Protein AF-A0A0G2HWP7-F1 (afdb_monomer_lite)

pLDDT: mean 79.45, std 16.69, range [36.66, 95.75]

Structure (mmCIF, N/CA/C/O backbone):
data_AF-A0A0G2HWP7-F1
#
_entry.id   AF-A0A0G2HWP7-F1
#
loop_
_atom_site.group_PDB
_atom_site.id
_atom_site.type_symbol
_atom_site.label_atom_id
_atom_site.label_alt_id
_atom_site.label_comp_id
_atom_site.label_asym_id
_atom_site.label_entity_id
_atom_site.label_seq_id
_atom_site.pdbx_PDB_ins_code
_atom_site.Cartn_x
_atom_site.Cartn_y
_atom_site.Cartn_z
_atom_site.occupancy
_atom_site.B_iso_or_equiv
_atom_site.auth_seq_id
_atom_site.auth_comp_id
_atom_site.auth_asym_id
_atom_site.auth_atom_id
_atom_site.pdbx_PDB_model_num
ATOM 1 N N . MET A 1 1 ? -4.605 65.021 -32.370 1.00 42.50 1 MET A N 1
ATOM 2 C CA . MET A 1 1 ? -5.782 64.265 -31.891 1.00 42.50 1 MET A CA 1
ATOM 3 C C . MET A 1 1 ? -5.553 62.806 -32.234 1.00 42.50 1 MET A C 1
ATOM 5 O O . MET A 1 1 ? -5.170 62.521 -33.359 1.00 42.50 1 MET A O 1
ATOM 9 N N . ALA A 1 2 ? -5.639 61.945 -31.223 1.00 38.38 2 ALA A N 1
ATOM 10 C CA . ALA A 1 2 ? -5.238 60.544 -31.257 1.00 38.38 2 ALA A CA 1
ATOM 11 C C . ALA A 1 2 ? -6.292 59.653 -31.933 1.00 38.38 2 ALA A C 1
ATOM 13 O O . ALA A 1 2 ? -7.486 59.867 -31.746 1.00 38.38 2 ALA A O 1
ATOM 14 N N . ILE A 1 3 ? -5.832 58.638 -32.665 1.00 43.47 3 ILE A N 1
ATOM 15 C CA . ILE A 1 3 ? -6.629 57.485 -33.096 1.00 43.47 3 ILE A CA 1
ATOM 16 C C . ILE A 1 3 ? -6.173 56.319 -32.208 1.00 43.47 3 ILE A C 1
ATOM 18 O O . ILE A 1 3 ? -4.979 56.010 -32.232 1.00 43.47 3 ILE A O 1
ATOM 22 N N . PRO A 1 4 ? -7.038 55.700 -31.386 1.00 46.94 4 PRO A N 1
ATOM 23 C CA . PRO A 1 4 ? -6.642 54.527 -30.625 1.00 46.94 4 PRO A CA 1
ATOM 24 C C . PRO A 1 4 ? -6.603 53.300 -31.539 1.00 46.94 4 PRO A C 1
ATOM 26 O O . PRO A 1 4 ? -7.478 53.096 -32.382 1.00 46.94 4 PRO A O 1
ATOM 29 N N . ALA A 1 5 ? -5.555 52.501 -31.354 1.00 42.50 5 ALA A N 1
ATOM 30 C CA . ALA A 1 5 ? -5.381 51.199 -31.969 1.00 42.50 5 ALA A CA 1
ATOM 31 C C . ALA A 1 5 ? -6.535 50.274 -31.559 1.00 42.50 5 ALA A C 1
ATOM 33 O O . ALA A 1 5 ? -6.864 50.164 -30.376 1.00 42.50 5 ALA A O 1
ATOM 34 N N . ALA A 1 6 ? -7.139 49.613 -32.544 1.00 43.56 6 ALA A N 1
ATOM 35 C CA . ALA A 1 6 ? -8.067 48.524 -32.306 1.00 43.56 6 ALA A CA 1
ATOM 36 C C . ALA A 1 6 ? -7.292 47.380 -31.640 1.00 43.56 6 ALA A C 1
ATOM 38 O O . ALA A 1 6 ? -6.378 46.807 -32.227 1.00 43.56 6 ALA A O 1
ATOM 39 N N . SER A 1 7 ? -7.635 47.101 -30.388 1.00 41.97 7 SER A N 1
ATOM 40 C CA . SER A 1 7 ? -7.179 45.942 -29.634 1.00 41.97 7 SER A CA 1
ATOM 41 C C . SER A 1 7 ? -7.681 44.666 -30.307 1.00 41.97 7 SER A C 1
ATOM 43 O O . SER A 1 7 ? -8.892 44.475 -30.441 1.00 41.97 7 SER A O 1
ATOM 45 N N . GLU A 1 8 ? -6.754 43.804 -30.719 1.00 41.91 8 GLU A N 1
ATOM 46 C CA . GLU A 1 8 ? -7.036 42.416 -31.083 1.00 41.91 8 GLU A CA 1
ATOM 47 C C . GLU A 1 8 ? -7.764 41.724 -29.918 1.00 41.91 8 GLU A C 1
ATOM 49 O O . GLU A 1 8 ? -7.379 41.916 -28.758 1.00 41.91 8 GLU A O 1
ATOM 54 N N . PRO A 1 9 ? -8.814 40.922 -30.165 1.00 44.00 9 PRO A N 1
ATOM 55 C CA . PRO A 1 9 ? -9.348 40.078 -29.117 1.00 44.00 9 PRO A CA 1
ATOM 56 C C . PRO A 1 9 ? -8.295 39.018 -28.804 1.00 44.00 9 PRO A C 1
ATOM 58 O O . PRO A 1 9 ? -7.894 38.247 -29.677 1.00 44.00 9 PRO A O 1
ATOM 61 N N . ALA A 1 10 ? -7.847 39.011 -27.549 1.00 39.22 10 ALA A N 1
ATOM 62 C CA . ALA A 1 10 ? -7.023 37.962 -26.980 1.00 39.22 10 ALA A CA 1
ATOM 63 C C . ALA A 1 10 ? -7.640 36.608 -27.344 1.00 39.22 10 ALA A C 1
ATOM 65 O O . ALA A 1 10 ? -8.707 36.242 -26.845 1.00 39.22 10 ALA A O 1
ATOM 66 N N . ALA A 1 11 ? -6.974 35.887 -28.244 1.00 37.59 11 ALA A N 1
ATOM 67 C CA . ALA A 1 11 ? -7.223 34.480 -28.454 1.00 37.59 11 ALA A CA 1
ATOM 68 C C . ALA A 1 11 ? -6.931 33.795 -27.118 1.00 37.59 11 ALA A C 1
ATOM 70 O O . ALA A 1 11 ? -5.778 33.556 -26.760 1.00 37.59 11 ALA A O 1
ATOM 71 N N . ALA A 1 12 ? -7.986 33.553 -26.342 1.00 40.75 12 ALA A N 1
ATOM 72 C CA . ALA A 1 12 ? -7.941 32.633 -25.231 1.00 40.75 12 ALA A CA 1
ATOM 73 C C . ALA A 1 12 ? -7.517 31.287 -25.821 1.00 40.75 12 ALA A C 1
ATOM 75 O O . ALA A 1 12 ? -8.302 30.603 -26.476 1.00 40.75 12 ALA A O 1
ATOM 76 N N . MET A 1 13 ? -6.238 30.958 -25.646 1.00 36.66 13 MET A N 1
ATOM 77 C CA . MET A 1 13 ? -5.725 29.613 -25.824 1.00 36.66 13 MET A CA 1
ATOM 78 C C . MET A 1 13 ? -6.465 28.739 -24.816 1.00 36.66 13 MET A C 1
ATOM 80 O O . MET A 1 13 ? -6.053 28.604 -23.666 1.00 36.66 13 MET A O 1
ATOM 84 N N . VAL A 1 14 ? -7.589 28.170 -25.241 1.00 42.56 14 VAL A N 1
ATOM 85 C CA . VAL A 1 14 ? -8.116 26.954 -24.639 1.00 42.56 14 VAL A CA 1
ATOM 86 C C . VAL A 1 14 ? -7.083 25.891 -24.989 1.00 42.56 14 VAL A C 1
ATOM 88 O O . VAL A 1 14 ? -7.125 25.288 -26.057 1.00 42.56 14 VAL A O 1
ATOM 91 N N . GLN A 1 15 ? -6.069 25.750 -24.135 1.00 39.91 15 GLN A N 1
ATOM 92 C CA . GLN A 1 15 ? -5.311 24.513 -24.077 1.00 39.91 15 GLN A CA 1
ATOM 93 C C . GLN A 1 15 ? -6.344 23.438 -23.756 1.00 39.91 15 GLN A C 1
ATOM 95 O O . GLN A 1 15 ? -6.865 23.393 -22.643 1.00 39.91 15 GLN A O 1
ATOM 100 N N . GLU A 1 16 ? -6.689 22.625 -24.752 1.00 39.19 16 GLU A N 1
ATOM 101 C CA . GLU A 1 16 ? -7.294 21.322 -24.521 1.00 39.19 16 GLU A CA 1
ATOM 102 C C . GLU A 1 16 ? -6.386 20.610 -23.518 1.00 39.19 16 GL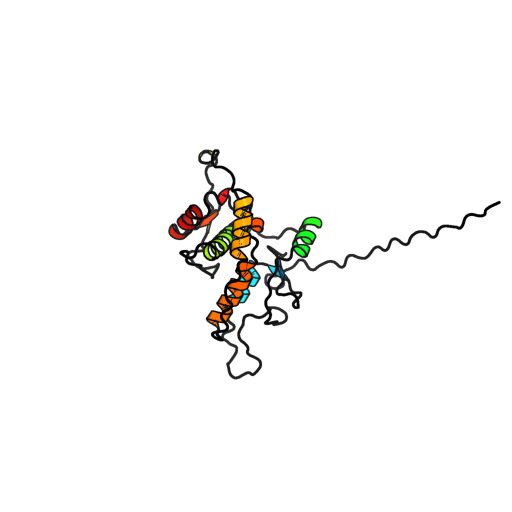U A C 1
ATOM 104 O O . GLU A 1 16 ? -5.265 20.206 -23.834 1.00 39.19 16 GLU A O 1
ATOM 109 N N . ALA A 1 17 ? -6.821 20.559 -22.260 1.00 48.66 17 ALA A N 1
ATOM 110 C CA . ALA A 1 17 ? -6.174 19.741 -21.261 1.00 48.66 17 ALA A CA 1
ATOM 111 C C . ALA A 1 17 ? -6.306 18.304 -21.765 1.00 48.66 17 ALA A C 1
ATOM 113 O O . ALA A 1 17 ? -7.396 17.742 -21.719 1.00 48.66 17 ALA A O 1
ATOM 114 N N . SER A 1 18 ? -5.222 17.747 -22.313 1.00 57.84 18 SER A N 1
ATOM 115 C CA . SER A 1 18 ? -5.159 16.335 -22.684 1.00 57.84 18 SER A CA 1
ATOM 116 C C . SER A 1 18 ? -5.670 15.528 -21.496 1.00 57.84 18 SER A C 1
ATOM 118 O O . SER A 1 18 ? -5.063 15.573 -20.423 1.00 57.84 18 SER A O 1
ATOM 120 N N . GLU A 1 19 ? -6.797 14.838 -21.672 1.00 75.12 19 GLU A N 1
ATOM 121 C CA . GLU A 1 19 ? -7.378 13.995 -20.632 1.00 75.12 19 GLU A CA 1
ATOM 122 C C . GLU A 1 19 ? -6.306 13.007 -20.170 1.00 75.12 19 GLU A C 1
ATOM 124 O O . GLU A 1 19 ? -5.715 12.273 -20.969 1.00 75.12 19 GLU A O 1
ATOM 129 N N . LYS A 1 20 ? -5.975 13.048 -18.877 1.00 85.81 20 LYS A N 1
ATOM 130 C CA . LYS A 1 20 ? -4.995 12.122 -18.316 1.00 85.81 20 LYS A CA 1
ATOM 131 C C . LYS A 1 20 ? -5.673 10.774 -18.129 1.00 85.81 20 LYS A C 1
ATOM 133 O O . LYS A 1 20 ? -6.786 10.707 -17.619 1.00 85.81 20 LYS A O 1
ATOM 138 N N . ASN A 1 21 ? -4.981 9.694 -18.483 1.00 90.81 21 ASN A N 1
ATOM 139 C CA . ASN A 1 21 ? -5.461 8.356 -18.167 1.00 90.81 21 ASN A CA 1
ATOM 140 C C . ASN A 1 21 ? -5.434 8.148 -16.643 1.00 90.81 21 ASN A C 1
ATOM 142 O O . ASN A 1 21 ? -4.364 8.166 -16.039 1.00 90.81 21 ASN A O 1
ATOM 146 N N . THR A 1 22 ? -6.602 7.934 -16.040 1.00 94.12 22 THR A N 1
ATOM 147 C CA . THR A 1 22 ? -6.785 7.711 -14.597 1.00 94.12 22 THR A CA 1
ATOM 148 C C . THR A 1 22 ? -6.969 6.238 -14.233 1.00 94.12 22 THR A C 1
ATOM 150 O O . THR A 1 22 ? -7.310 5.922 -13.092 1.00 94.12 22 THR A O 1
ATOM 153 N N . THR A 1 23 ? -6.739 5.325 -15.181 1.00 94.88 23 THR A N 1
ATOM 154 C CA . THR A 1 23 ? -6.916 3.881 -14.993 1.00 94.88 23 THR A CA 1
ATOM 155 C C . THR A 1 23 ? -5.585 3.152 -14.842 1.00 94.88 23 THR A C 1
ATOM 157 O O . THR A 1 23 ? -4.623 3.378 -15.579 1.00 94.88 23 THR A O 1
ATOM 160 N N . CYS A 1 24 ? -5.536 2.223 -13.891 1.00 94.62 24 CYS A N 1
ATOM 161 C CA . CYS A 1 24 ? -4.408 1.329 -13.709 1.00 94.62 24 CYS A CA 1
ATOM 162 C C . CYS A 1 24 ? -4.449 0.201 -14.736 1.00 94.62 24 CYS A C 1
ATOM 164 O O . CYS A 1 24 ? -5.397 -0.577 -14.771 1.00 94.62 24 CYS A O 1
ATOM 166 N N . ALA A 1 25 ? -3.375 0.042 -15.508 1.00 90.94 25 ALA A N 1
ATOM 167 C CA . ALA A 1 25 ? -3.286 -0.986 -16.544 1.00 90.94 25 ALA A CA 1
ATOM 168 C C . ALA A 1 25 ? -3.238 -2.436 -16.015 1.00 90.94 25 ALA A C 1
ATOM 170 O O . ALA A 1 25 ? -3.388 -3.367 -16.796 1.00 90.94 25 ALA A O 1
ATOM 171 N N . VAL A 1 26 ? -3.019 -2.640 -14.708 1.00 91.12 26 VAL A N 1
ATOM 172 C CA . VAL A 1 26 ? -2.972 -3.980 -14.095 1.00 91.12 26 VAL A CA 1
ATOM 173 C C . VAL A 1 26 ? -4.367 -4.444 -13.680 1.00 91.12 26 VAL A C 1
ATOM 175 O O . VAL A 1 26 ? -4.778 -5.543 -14.030 1.00 91.12 26 VAL A O 1
ATOM 178 N N . CYS A 1 27 ? -5.114 -3.616 -12.943 1.00 92.94 27 CYS A N 1
ATOM 179 C CA . CYS A 1 27 ? -6.458 -3.980 -12.483 1.00 92.94 27 CYS A CA 1
ATOM 180 C C . CYS A 1 27 ? -7.593 -3.440 -13.360 1.00 92.94 27 CYS A C 1
ATOM 182 O O . CYS A 1 27 ? -8.743 -3.803 -13.125 1.00 92.94 27 CYS A O 1
ATOM 184 N N . ILE A 1 28 ? -7.286 -2.586 -14.345 1.00 93.00 28 ILE A N 1
ATOM 185 C CA . ILE A 1 28 ? -8.242 -1.937 -15.261 1.00 93.00 28 ILE A CA 1
ATOM 186 C C . ILE A 1 28 ? -9.305 -1.115 -14.503 1.00 93.00 28 ILE A C 1
ATOM 188 O O . ILE A 1 28 ? -10.428 -0.932 -14.957 1.00 93.00 28 ILE A O 1
ATOM 192 N N . ARG A 1 29 ? -8.950 -0.605 -13.317 1.00 93.62 29 ARG A N 1
ATOM 193 C CA . ARG A 1 29 ? -9.794 0.271 -12.487 1.00 93.62 29 ARG A CA 1
ATOM 194 C C . ARG A 1 29 ? -9.146 1.634 -12.319 1.00 93.62 29 ARG A C 1
ATOM 196 O O . ARG A 1 29 ? -7.942 1.779 -12.536 1.00 93.62 29 ARG A O 1
ATOM 203 N N . LEU A 1 30 ? -9.936 2.613 -11.888 1.00 95.31 30 LEU A N 1
ATOM 204 C CA . LEU A 1 30 ? -9.430 3.919 -11.470 1.00 95.31 30 LEU A CA 1
ATOM 205 C C . LEU A 1 30 ? -8.343 3.768 -10.399 1.00 95.31 30 LEU A C 1
ATOM 207 O O . LEU A 1 30 ? -8.411 2.865 -9.556 1.00 95.31 30 LEU A O 1
ATOM 211 N N . PHE A 1 31 ? -7.319 4.622 -10.458 1.00 95.69 31 PHE A N 1
ATOM 212 C CA . PHE A 1 31 ? -6.185 4.511 -9.549 1.00 95.69 31 PHE A CA 1
ATOM 213 C C . PHE A 1 31 ? -6.606 4.594 -8.080 1.00 95.69 31 PHE A C 1
ATOM 215 O O . PHE A 1 31 ? -7.448 5.395 -7.685 1.00 95.69 31 PHE A O 1
ATOM 222 N N . TYR A 1 32 ? -5.937 3.795 -7.255 1.00 93.56 32 TYR A N 1
ATOM 223 C CA . TYR A 1 32 ? -5.994 3.912 -5.810 1.00 93.56 32 TYR A CA 1
ATOM 224 C C . TYR A 1 32 ? -4.587 3.918 -5.236 1.00 93.56 32 TYR A C 1
ATOM 226 O O . TYR A 1 32 ? -3.832 2.974 -5.483 1.00 93.56 32 TYR A O 1
ATOM 234 N N . LEU A 1 33 ? -4.255 4.975 -4.486 1.00 93.69 33 LEU A N 1
ATOM 235 C CA . LEU A 1 33 ? -2.894 5.281 -4.037 1.00 93.69 33 LEU A CA 1
ATOM 236 C C . LEU A 1 33 ? -1.901 5.154 -5.209 1.00 93.69 33 LEU A C 1
ATOM 238 O O . LEU A 1 33 ? -1.191 4.152 -5.299 1.00 93.69 33 LEU A O 1
ATOM 242 N N . PRO A 1 34 ? -1.909 6.101 -6.165 1.00 95.38 34 PRO A N 1
ATOM 243 C CA . PRO A 1 34 ? -1.132 5.970 -7.390 1.00 95.38 34 PRO A CA 1
ATOM 244 C C . PRO A 1 34 ? 0.376 6.096 -7.126 1.00 95.38 34 PRO A C 1
ATOM 246 O O . PRO A 1 34 ? 0.827 7.030 -6.467 1.00 95.38 34 PRO A O 1
ATOM 249 N N . PHE A 1 35 ? 1.163 5.178 -7.686 1.00 95.69 35 PHE A N 1
ATOM 250 C CA . PHE A 1 35 ? 2.627 5.186 -7.653 1.00 95.69 35 PHE A CA 1
ATOM 251 C C . PHE A 1 35 ? 3.201 5.118 -9.063 1.00 95.69 35 PHE A C 1
ATOM 253 O O . PHE A 1 35 ? 2.840 4.231 -9.840 1.00 95.69 35 PHE A O 1
ATOM 260 N N . ARG A 1 36 ? 4.133 6.022 -9.370 1.00 93.88 36 ARG A N 1
ATOM 261 C CA . ARG A 1 36 ? 4.974 5.940 -10.570 1.00 93.88 36 ARG A CA 1
ATOM 262 C C . ARG A 1 36 ? 6.089 4.929 -10.343 1.00 93.88 36 ARG A C 1
ATOM 264 O O . ARG A 1 36 ? 6.658 4.875 -9.253 1.00 93.88 36 ARG A O 1
ATOM 271 N N . TRP A 1 37 ? 6.411 4.159 -11.381 1.00 89.75 37 TRP A N 1
ATOM 272 C CA . TRP A 1 37 ? 7.483 3.159 -11.343 1.00 89.75 37 TRP A CA 1
ATOM 273 C C . TRP A 1 37 ? 8.872 3.774 -11.117 1.00 89.75 37 TRP A C 1
ATOM 275 O O . TRP A 1 37 ? 9.662 3.268 -10.323 1.00 89.75 37 TRP A O 1
ATOM 285 N N . GLY A 1 38 ? 9.184 4.856 -11.829 1.00 82.62 38 GLY A N 1
ATOM 286 C CA . GLY A 1 38 ? 10.493 5.496 -11.758 1.00 82.62 38 GLY A CA 1
ATOM 287 C C . GLY A 1 38 ? 10.545 6.777 -12.573 1.00 82.62 38 GLY A C 1
ATOM 288 O O . GLY A 1 38 ? 9.630 7.072 -13.339 1.00 82.62 38 GLY A O 1
ATOM 289 N N . LYS A 1 39 ? 11.630 7.538 -12.437 1.00 77.38 39 LYS A N 1
ATOM 290 C CA . LYS A 1 39 ? 11.803 8.808 -13.153 1.00 77.38 39 LYS A CA 1
ATOM 291 C C . LYS A 1 39 ? 11.754 8.651 -14.677 1.00 77.38 39 LYS A C 1
ATOM 293 O O . LYS A 1 39 ? 11.087 9.431 -15.349 1.00 77.38 39 LYS A O 1
ATOM 298 N N . GLU A 1 40 ? 12.413 7.618 -15.194 1.00 81.62 40 GLU A N 1
ATOM 299 C CA . GLU A 1 40 ? 12.485 7.317 -16.631 1.00 81.62 40 GLU A CA 1
ATOM 300 C C . GLU A 1 40 ? 11.310 6.441 -17.115 1.00 81.62 40 GLU A C 1
ATOM 302 O O . GLU A 1 40 ? 11.128 6.222 -18.312 1.00 81.62 40 GLU A O 1
ATOM 307 N N . CYS A 1 41 ? 10.481 5.935 -16.192 1.00 87.00 41 CYS A N 1
ATOM 308 C CA . CYS A 1 41 ? 9.334 5.085 -16.492 1.00 87.00 41 CYS A CA 1
ATOM 309 C C . CYS A 1 41 ? 8.024 5.811 -16.132 1.00 87.00 41 CYS A C 1
ATOM 311 O O . CYS A 1 41 ? 7.643 5.837 -14.960 1.00 87.00 41 CYS A O 1
ATOM 313 N N . PRO A 1 42 ? 7.278 6.346 -17.118 1.00 88.00 42 PRO A N 1
ATOM 314 C CA . PRO A 1 42 ? 6.113 7.196 -16.861 1.00 88.00 42 PRO A CA 1
ATOM 315 C C . PRO A 1 42 ? 4.869 6.424 -16.391 1.00 88.00 42 PRO A C 1
ATOM 317 O O . PRO A 1 42 ? 3.796 7.007 -16.269 1.00 88.00 42 PRO A O 1
ATOM 320 N N . HIS A 1 43 ? 4.971 5.111 -16.173 1.00 92.62 43 HIS A N 1
ATOM 321 C CA . HIS A 1 43 ? 3.828 4.274 -15.837 1.00 92.62 43 HIS A CA 1
ATOM 322 C C . HIS A 1 43 ? 3.437 4.416 -14.365 1.00 92.62 43 HIS A C 1
ATOM 324 O O . HIS A 1 43 ? 4.262 4.217 -13.468 1.00 92.62 43 HIS A O 1
ATOM 330 N N . THR A 1 44 ? 2.153 4.690 -14.144 1.00 95.31 44 THR A N 1
ATOM 331 C CA . THR A 1 44 ? 1.521 4.768 -12.825 1.00 95.31 44 THR A CA 1
ATOM 332 C C . THR A 1 44 ? 0.688 3.514 -12.567 1.00 95.31 44 THR A C 1
ATOM 334 O O . THR A 1 44 ? 0.026 2.991 -13.466 1.00 95.31 44 THR A O 1
ATOM 337 N N . PHE A 1 45 ? 0.707 3.026 -11.328 1.00 95.50 45 PHE A N 1
ATOM 338 C CA . PHE A 1 45 ? -0.030 1.848 -10.873 1.00 95.50 45 PHE A CA 1
ATOM 339 C C . PHE A 1 45 ? -0.692 2.114 -9.519 1.00 95.50 45 PHE A C 1
ATOM 341 O O . PHE A 1 45 ? -0.236 2.964 -8.759 1.00 95.50 45 PHE A O 1
ATOM 348 N N . CYS A 1 46 ? -1.746 1.366 -9.184 1.00 95.75 46 CYS A N 1
ATOM 349 C CA . CYS A 1 46 ? -2.236 1.323 -7.804 1.00 95.75 46 CYS A CA 1
ATOM 350 C C . CYS A 1 46 ? -1.176 0.686 -6.897 1.00 95.75 46 CYS A C 1
ATOM 352 O O . CYS A 1 46 ? -0.555 -0.300 -7.305 1.00 95.75 46 CYS A O 1
ATOM 354 N N . LEU A 1 47 ? -1.038 1.169 -5.658 1.00 95.25 47 LEU A N 1
ATOM 355 C CA . LEU A 1 47 ? -0.081 0.624 -4.686 1.00 95.25 47 LEU A CA 1
ATOM 356 C C . LEU A 1 47 ? -0.202 -0.902 -4.527 1.00 95.25 47 LEU A C 1
ATOM 358 O O . LEU A 1 47 ? 0.796 -1.612 -4.593 1.00 95.25 47 LEU A O 1
ATOM 362 N N . GLU A 1 48 ? -1.426 -1.421 -4.384 1.00 95.19 48 GLU A N 1
ATOM 363 C CA . GLU A 1 48 ? -1.671 -2.866 -4.268 1.00 95.19 48 GLU A CA 1
ATOM 364 C C . GLU A 1 48 ? -1.211 -3.642 -5.507 1.00 95.19 48 GLU A C 1
ATOM 366 O O . GLU A 1 48 ? -0.545 -4.667 -5.385 1.00 95.19 48 GLU A O 1
ATOM 371 N N . CYS A 1 49 ? -1.551 -3.148 -6.701 1.00 93.69 49 CYS A N 1
ATOM 372 C CA . CYS A 1 49 ? -1.203 -3.803 -7.958 1.00 93.69 49 CYS A CA 1
ATOM 373 C C . CYS A 1 49 ? 0.309 -3.838 -8.162 1.00 93.69 49 CYS A C 1
ATOM 375 O O . CYS A 1 49 ? 0.850 -4.850 -8.604 1.00 93.69 49 CYS A O 1
ATOM 377 N N . LEU A 1 50 ? 0.986 -2.741 -7.825 1.00 92.88 50 LEU A N 1
ATOM 378 C CA . LEU A 1 50 ? 2.434 -2.653 -7.903 1.00 92.88 50 LEU A CA 1
ATOM 379 C C . LEU A 1 50 ? 3.095 -3.606 -6.903 1.00 92.88 50 LEU A C 1
ATOM 381 O O . LEU A 1 50 ? 3.956 -4.388 -7.290 1.00 92.88 50 LEU A O 1
ATOM 385 N N . TRP A 1 51 ? 2.633 -3.609 -5.650 1.00 93.25 51 TRP A N 1
ATOM 386 C CA . TRP A 1 51 ? 3.120 -4.515 -4.610 1.00 93.25 51 TRP A CA 1
ATOM 387 C C . TRP A 1 51 ? 2.973 -5.988 -5.013 1.00 93.25 51 TRP A C 1
ATOM 389 O O . TRP A 1 51 ? 3.932 -6.747 -4.927 1.00 93.25 51 TRP A O 1
ATOM 399 N N . GLN A 1 52 ? 1.802 -6.388 -5.519 1.00 90.69 52 GLN A N 1
ATOM 400 C CA . GLN A 1 52 ? 1.562 -7.749 -6.015 1.00 90.69 52 GLN A CA 1
ATOM 401 C C . GLN A 1 52 ? 2.434 -8.084 -7.231 1.00 90.69 52 GLN A C 1
ATOM 403 O O . GLN A 1 52 ? 2.995 -9.174 -7.285 1.00 90.69 52 GLN A O 1
ATOM 408 N N . SER A 1 53 ? 2.606 -7.142 -8.164 1.00 88.25 53 SER A N 1
ATOM 409 C CA . SER A 1 53 ? 3.456 -7.347 -9.347 1.00 88.25 53 SER A CA 1
ATOM 410 C C . SER A 1 53 ? 4.911 -7.619 -8.962 1.00 88.25 53 SER A C 1
ATOM 412 O O . SER A 1 53 ? 5.549 -8.483 -9.552 1.00 88.25 53 SER A O 1
ATOM 414 N N . LEU A 1 54 ? 5.419 -6.932 -7.933 1.00 87.81 54 LEU A N 1
ATOM 415 C CA . LEU A 1 54 ? 6.765 -7.158 -7.395 1.00 87.81 54 LEU A CA 1
ATOM 416 C C . LEU A 1 54 ? 6.899 -8.493 -6.643 1.00 87.81 54 LEU A C 1
ATOM 418 O O . LEU A 1 54 ? 8.013 -8.961 -6.426 1.00 87.81 54 LEU A O 1
ATOM 422 N N . GLN A 1 55 ? 5.790 -9.117 -6.233 1.00 84.00 55 GLN A N 1
ATOM 423 C CA . GLN A 1 55 ? 5.806 -10.431 -5.581 1.00 84.00 55 GLN A CA 1
ATOM 424 C C . GLN A 1 55 ? 5.834 -11.594 -6.556 1.00 84.00 55 GLN A C 1
ATOM 426 O O . GLN A 1 55 ? 6.387 -12.647 -6.216 1.00 84.00 55 GLN A O 1
ATOM 431 N N . THR A 1 56 ? 5.193 -11.423 -7.709 1.00 73.38 56 THR A N 1
ATOM 432 C CA . THR A 1 56 ? 5.105 -12.436 -8.753 1.00 73.38 56 THR A CA 1
ATOM 433 C C . THR A 1 56 ? 6.451 -12.614 -9.429 1.00 73.38 56 THR A C 1
ATOM 435 O O . THR A 1 56 ? 6.898 -11.749 -10.174 1.00 73.38 56 THR A O 1
ATOM 438 N N . TYR A 1 57 ? 7.073 -13.763 -9.168 1.00 61.59 57 TYR A N 1
ATOM 439 C CA . TYR A 1 57 ? 8.235 -14.230 -9.903 1.00 61.59 57 TYR A CA 1
ATOM 440 C C . TYR A 1 57 ? 7.792 -14.956 -11.169 1.00 61.59 57 TYR A C 1
ATOM 442 O O . TYR A 1 57 ? 7.032 -15.918 -11.091 1.00 61.59 57 TYR A O 1
ATOM 450 N N . ASP A 1 58 ? 8.252 -14.491 -12.328 1.00 57.62 58 ASP A N 1
ATOM 451 C CA . ASP A 1 58 ? 8.097 -15.190 -13.605 1.00 57.62 58 ASP A CA 1
ATOM 452 C C . ASP A 1 58 ? 9.076 -16.374 -13.660 1.00 57.62 58 ASP A C 1
ATOM 454 O O . ASP A 1 58 ? 10.159 -16.310 -14.241 1.00 57.62 58 ASP A O 1
ATOM 458 N N . LEU A 1 59 ? 8.709 -17.458 -12.971 1.00 49.34 59 LEU A N 1
ATOM 459 C CA . LEU A 1 59 ? 9.492 -18.696 -12.885 1.00 49.34 59 LEU A CA 1
ATOM 460 C C . LEU A 1 59 ? 9.789 -19.320 -14.262 1.00 49.34 59 LEU A C 1
ATOM 462 O O . LEU A 1 59 ? 10.712 -20.127 -14.365 1.00 49.34 59 LEU A O 1
ATOM 466 N N . ASP A 1 60 ? 9.046 -18.944 -15.307 1.00 49.09 60 ASP A N 1
ATOM 467 C CA . ASP A 1 60 ? 9.154 -19.521 -16.649 1.00 49.09 60 ASP A CA 1
ATOM 468 C C . ASP A 1 60 ? 10.237 -18.855 -17.520 1.00 49.09 60 ASP A C 1
ATOM 470 O O . ASP A 1 60 ? 10.510 -19.316 -18.635 1.00 49.09 60 ASP A O 1
ATOM 474 N N . CYS A 1 61 ? 10.923 -17.816 -17.023 1.00 49.75 61 CYS A N 1
ATOM 475 C CA . CYS A 1 61 ? 12.087 -17.256 -17.709 1.00 49.75 61 CYS A CA 1
ATOM 476 C C . CYS A 1 61 ? 13.291 -18.206 -17.577 1.00 49.75 61 CYS A C 1
ATOM 478 O O . CYS A 1 61 ? 14.051 -18.183 -16.608 1.00 49.75 61 CYS A O 1
ATOM 480 N N . LEU A 1 62 ? 13.443 -19.095 -18.562 1.00 46.88 62 LEU A N 1
ATOM 481 C CA . LEU A 1 62 ? 14.521 -20.079 -18.614 1.00 46.88 62 LEU A CA 1
ATOM 482 C C . LEU A 1 62 ? 15.905 -19.391 -18.608 1.00 46.88 62 LEU A C 1
ATOM 484 O O . LEU A 1 62 ? 16.142 -18.500 -19.428 1.00 46.88 62 LEU A O 1
ATOM 488 N N . PRO A 1 63 ? 16.874 -19.873 -17.805 1.00 47.50 63 PRO A N 1
ATOM 489 C CA . PRO A 1 63 ? 18.195 -19.250 -17.629 1.00 47.50 63 PRO A CA 1
ATOM 490 C C . PRO A 1 63 ? 19.074 -19.209 -18.896 1.00 47.50 63 PRO A C 1
ATOM 492 O O . PRO A 1 63 ? 20.152 -18.625 -18.883 1.00 47.50 63 PRO A O 1
ATOM 495 N N . ASN A 1 64 ? 18.630 -19.816 -20.000 1.00 48.47 64 ASN A N 1
ATOM 496 C CA . ASN A 1 64 ? 19.373 -19.895 -21.260 1.00 48.47 64 ASN A CA 1
ATOM 497 C C . ASN A 1 64 ? 18.916 -18.875 -22.320 1.00 48.47 64 ASN A C 1
ATOM 499 O O . ASN A 1 64 ? 19.384 -18.943 -23.458 1.00 48.47 64 ASN A O 1
ATOM 503 N N . GLN A 1 65 ? 18.013 -17.945 -21.989 1.00 47.28 65 GLN A N 1
ATOM 504 C CA . GLN A 1 65 ? 17.704 -16.812 -22.862 1.00 47.28 65 GLN A CA 1
ATOM 505 C C . GLN A 1 65 ? 18.469 -15.558 -22.406 1.00 47.28 65 GLN A C 1
ATOM 507 O O . GLN A 1 65 ? 18.283 -15.116 -21.276 1.00 47.28 65 GLN A O 1
ATOM 512 N N . PRO A 1 66 ? 19.279 -14.928 -23.279 1.00 44.28 66 PRO A N 1
ATOM 513 C CA . PRO A 1 66 ? 20.093 -13.752 -22.944 1.00 44.28 66 PRO A CA 1
ATOM 514 C C . PRO A 1 66 ? 19.282 -12.464 -22.680 1.00 44.28 66 PRO A C 1
ATOM 516 O O . PRO A 1 66 ? 19.861 -11.390 -22.571 1.00 44.28 66 PRO A O 1
ATOM 519 N N . SER A 1 67 ? 17.952 -12.559 -22.589 1.00 47.06 67 SER A N 1
ATOM 520 C CA . SER A 1 67 ? 17.023 -11.474 -22.245 1.00 47.06 67 SER A CA 1
ATOM 521 C C . SER A 1 67 ? 16.138 -11.792 -21.029 1.00 47.06 67 SER A C 1
ATOM 523 O O . SER A 1 67 ? 15.187 -11.058 -20.767 1.00 47.06 67 SER A O 1
ATOM 525 N N . CYS A 1 68 ? 16.402 -12.895 -20.320 1.00 45.53 68 CYS A N 1
ATOM 526 C CA . CYS A 1 68 ? 15.663 -13.310 -19.126 1.00 45.53 68 CYS A CA 1
ATOM 527 C C . CYS A 1 68 ? 16.352 -12.807 -17.851 1.00 45.53 68 CYS A C 1
ATOM 529 O O . CYS A 1 68 ? 16.838 -13.598 -17.046 1.00 45.53 68 CYS A O 1
ATOM 531 N N . ASP A 1 69 ? 16.397 -11.487 -17.667 1.00 47.09 69 ASP A N 1
ATOM 532 C CA . ASP A 1 69 ? 16.693 -10.927 -16.347 1.00 47.09 69 ASP A CA 1
ATOM 533 C C . ASP A 1 69 ? 15.457 -11.075 -15.442 1.00 47.09 69 ASP A C 1
ATOM 535 O O . ASP A 1 69 ? 14.326 -10.795 -15.874 1.00 47.09 69 ASP A O 1
ATOM 539 N N . PRO A 1 70 ? 15.629 -11.519 -14.187 1.00 51.38 70 PRO A N 1
ATOM 540 C CA . PRO A 1 70 ? 14.511 -11.837 -13.327 1.00 51.38 70 PRO A CA 1
ATOM 541 C C . PRO A 1 70 ? 13.837 -10.559 -12.783 1.00 51.38 70 PRO A C 1
ATOM 543 O O . PRO A 1 70 ? 14.252 -9.940 -11.815 1.00 51.38 70 PRO A O 1
ATOM 546 N N . ILE A 1 71 ? 12.676 -10.243 -13.357 1.00 58.97 71 ILE A N 1
ATOM 547 C CA . ILE A 1 71 ? 11.403 -10.176 -12.607 1.00 58.97 71 ILE A CA 1
ATOM 548 C C . ILE A 1 71 ? 11.035 -8.917 -11.810 1.00 58.97 71 ILE A C 1
ATOM 550 O O . ILE A 1 71 ? 9.840 -8.637 -11.712 1.00 58.97 71 ILE A O 1
ATOM 554 N N . THR A 1 72 ? 11.948 -8.073 -11.339 1.00 70.00 72 THR A N 1
ATOM 555 C CA . THR A 1 72 ? 11.542 -6.786 -10.723 1.00 70.00 72 THR A CA 1
ATOM 556 C C . THR A 1 72 ? 11.530 -5.657 -11.752 1.00 70.00 72 THR A C 1
ATOM 558 O O . THR A 1 72 ? 12.269 -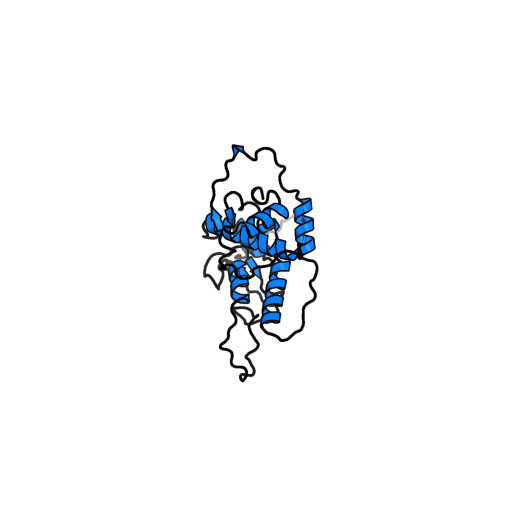4.681 -11.637 1.00 70.00 72 THR A O 1
ATOM 561 N N . ALA A 1 73 ? 10.717 -5.812 -12.797 1.00 79.94 73 ALA A N 1
ATOM 562 C CA . ALA A 1 73 ? 10.636 -4.872 -13.911 1.00 79.94 73 ALA A CA 1
ATOM 563 C C . ALA A 1 73 ? 9.223 -4.309 -14.087 1.00 79.94 73 ALA A C 1
ATOM 565 O O . ALA A 1 73 ? 8.235 -4.927 -13.688 1.00 79.94 73 ALA A O 1
ATOM 566 N N . CYS A 1 74 ? 9.122 -3.136 -14.715 1.00 86.62 74 CYS A N 1
ATOM 567 C CA . CYS A 1 74 ? 7.841 -2.483 -14.942 1.00 86.62 74 CYS A CA 1
ATOM 568 C C . CYS A 1 74 ? 6.883 -3.422 -15.698 1.00 86.62 74 CYS A C 1
ATOM 570 O O . CYS A 1 74 ? 7.256 -3.896 -16.777 1.00 86.62 74 CYS A O 1
ATOM 572 N N . PRO A 1 75 ? 5.639 -3.633 -15.221 1.00 85.56 75 PRO A N 1
ATOM 573 C CA . PRO A 1 75 ? 4.675 -4.512 -15.886 1.00 85.56 75 PRO A CA 1
ATOM 574 C C . PRO A 1 75 ? 4.354 -4.131 -17.338 1.00 85.56 75 PRO A C 1
ATOM 576 O O . PRO A 1 75 ? 3.885 -4.972 -18.095 1.00 85.56 75 PRO A O 1
ATOM 579 N N . LEU A 1 76 ? 4.593 -2.872 -17.729 1.00 87.12 76 LEU A N 1
ATOM 580 C CA . LEU A 1 76 ? 4.260 -2.358 -19.060 1.00 87.12 76 LEU A CA 1
ATOM 581 C C . LEU A 1 76 ? 5.470 -2.250 -19.989 1.00 87.12 76 LEU A C 1
ATOM 583 O O . LEU A 1 76 ? 5.434 -2.777 -21.096 1.00 87.12 76 LEU A O 1
ATOM 587 N N . CYS A 1 77 ? 6.547 -1.582 -19.563 1.00 86.56 77 CYS A N 1
ATOM 588 C CA . CYS A 1 77 ? 7.723 -1.360 -20.418 1.00 86.56 77 CYS A CA 1
ATOM 589 C C . CYS A 1 77 ? 8.955 -2.174 -20.037 1.00 86.56 77 CYS A C 1
ATOM 591 O O . CYS A 1 77 ? 9.996 -2.004 -20.666 1.00 86.56 77 CYS A O 1
ATOM 593 N N . ARG A 1 78 ? 8.865 -3.021 -19.004 1.00 84.12 78 ARG A N 1
ATOM 594 C CA . ARG A 1 78 ? 9.969 -3.867 -18.532 1.00 84.12 78 ARG A CA 1
ATOM 595 C C . ARG A 1 78 ? 11.219 -3.095 -18.080 1.00 84.12 78 ARG A C 1
ATOM 597 O O . ARG A 1 78 ? 12.293 -3.678 -18.011 1.00 84.12 78 ARG A O 1
ATOM 604 N N . SER A 1 79 ? 11.091 -1.814 -17.713 1.00 83.62 79 SER A N 1
ATOM 605 C CA . SER A 1 79 ? 12.181 -1.078 -17.054 1.00 83.62 79 SER A CA 1
ATOM 606 C C . SER A 1 79 ? 12.556 -1.748 -15.729 1.00 83.62 79 SER A C 1
ATOM 608 O O . SER A 1 79 ? 11.686 -1.931 -14.878 1.00 83.62 79 SER A O 1
ATOM 610 N N . ALA A 1 80 ? 13.833 -2.090 -15.556 1.00 77.94 80 ALA A N 1
ATOM 611 C CA . ALA A 1 80 ? 14.381 -2.673 -14.327 1.00 77.94 80 ALA A CA 1
ATOM 612 C C . ALA A 1 80 ? 14.836 -1.610 -13.307 1.00 77.94 80 ALA A C 1
ATOM 614 O O . ALA A 1 80 ? 15.125 -1.928 -12.155 1.00 77.94 80 ALA A O 1
ATOM 615 N N . GLU A 1 81 ? 14.885 -0.338 -13.710 1.00 78.75 81 GLU A N 1
ATOM 616 C CA . GLU A 1 81 ? 15.173 0.772 -12.807 1.00 78.75 81 GLU A CA 1
ATOM 617 C C . GLU A 1 81 ? 13.887 1.174 -12.088 1.00 78.75 81 GLU A C 1
ATOM 619 O O . GLU A 1 81 ? 12.989 1.784 -12.675 1.00 78.75 81 GLU A O 1
ATOM 624 N N . TYR A 1 82 ? 13.778 0.785 -10.819 1.00 76.44 82 TYR A N 1
ATOM 625 C CA . TYR A 1 82 ? 12.673 1.171 -9.953 1.00 76.44 82 TYR A CA 1
ATOM 626 C C . TYR A 1 82 ? 13.110 2.269 -8.971 1.00 76.44 82 TYR A C 1
ATOM 628 O O . TYR A 1 82 ? 14.020 2.091 -8.162 1.00 76.44 82 TYR A O 1
ATOM 636 N N . GLU A 1 83 ? 12.441 3.418 -9.064 1.00 85.31 83 GLU A N 1
ATOM 637 C CA . GLU A 1 83 ? 12.583 4.582 -8.180 1.00 85.31 83 GLU A CA 1
ATOM 638 C C . GLU A 1 83 ? 11.167 5.064 -7.852 1.00 85.31 83 GLU A C 1
ATOM 640 O O . GLU A 1 83 ? 10.673 6.067 -8.375 1.00 85.31 83 GLU A O 1
ATOM 645 N N . PHE A 1 84 ? 10.460 4.248 -7.072 1.00 90.88 84 PHE A N 1
ATOM 646 C CA . PHE A 1 84 ? 9.036 4.434 -6.849 1.00 90.88 84 PHE A CA 1
ATOM 647 C C . PHE A 1 84 ? 8.738 5.785 -6.215 1.00 90.88 84 PHE A C 1
ATOM 649 O O . PHE A 1 84 ? 9.395 6.207 -5.268 1.00 90.88 84 PHE A O 1
ATOM 656 N N . LYS A 1 85 ? 7.693 6.452 -6.700 1.00 91.50 85 LYS A N 1
ATOM 657 C CA . LYS A 1 85 ? 7.236 7.711 -6.117 1.00 91.50 85 LYS A CA 1
ATOM 658 C C . LYS A 1 85 ? 5.723 7.770 -6.111 1.00 91.50 85 LYS A C 1
ATOM 660 O O . LYS A 1 85 ? 5.086 7.441 -7.111 1.00 91.50 85 LYS A O 1
ATOM 665 N N . PHE A 1 86 ? 5.157 8.233 -5.003 1.00 93.06 86 PHE A N 1
ATOM 666 C CA . PHE A 1 86 ? 3.738 8.546 -4.946 1.00 93.06 86 PHE A CA 1
ATOM 667 C C . PHE A 1 86 ? 3.394 9.633 -5.978 1.00 93.06 86 PHE A C 1
ATOM 669 O O . PHE A 1 86 ? 4.038 10.685 -6.038 1.00 93.06 86 PHE A O 1
ATOM 676 N N . ASP A 1 87 ? 2.395 9.368 -6.813 1.00 94.31 87 ASP A N 1
ATOM 677 C CA . ASP A 1 87 ? 1.989 10.247 -7.904 1.00 94.31 87 ASP A CA 1
ATOM 678 C C . ASP A 1 87 ? 1.014 11.320 -7.403 1.00 94.31 87 ASP A C 1
ATOM 680 O O . ASP A 1 87 ? -0.191 11.269 -7.658 1.00 94.31 87 ASP A O 1
ATOM 684 N N . GLU A 1 88 ? 1.545 12.302 -6.667 1.00 93.00 88 GLU A N 1
ATOM 685 C CA . GLU A 1 88 ? 0.749 13.418 -6.133 1.00 93.00 88 GLU A CA 1
ATOM 686 C C . GLU A 1 88 ? -0.004 14.161 -7.242 1.00 93.00 88 GLU A C 1
ATOM 688 O O . GLU A 1 88 ? -1.137 14.583 -7.050 1.00 93.00 88 GLU A O 1
ATOM 693 N N . GLU A 1 89 ? 0.592 14.292 -8.426 1.00 93.50 89 GLU A N 1
ATOM 694 C CA . GLU A 1 89 ? -0.027 14.986 -9.553 1.00 93.50 89 GLU A CA 1
ATOM 695 C C . GLU A 1 89 ? -1.259 14.239 -10.084 1.00 93.50 89 GLU A C 1
ATOM 697 O O . GLU A 1 89 ? -2.279 14.868 -10.371 1.00 93.50 89 GLU A O 1
ATOM 702 N N . MET A 1 90 ? -1.180 12.909 -10.211 1.00 94.50 90 MET A N 1
ATOM 703 C CA . MET A 1 90 ? -2.320 12.084 -10.618 1.00 94.50 90 MET A CA 1
ATOM 704 C C . MET A 1 90 ? -3.407 12.072 -9.544 1.00 94.50 90 MET A C 1
ATOM 706 O O . MET A 1 90 ? -4.580 12.242 -9.865 1.00 94.50 90 MET A O 1
ATOM 710 N N . GLU A 1 91 ? -3.029 11.926 -8.272 1.00 93.81 91 GLU A N 1
ATOM 711 C CA . GLU A 1 91 ? -3.985 11.969 -7.163 1.00 93.81 91 GLU A CA 1
ATOM 712 C C . GLU A 1 91 ? -4.727 13.317 -7.120 1.00 93.81 91 GLU A C 1
ATOM 714 O O . GLU A 1 91 ? -5.955 13.343 -7.059 1.00 93.81 91 GLU A O 1
ATOM 719 N N . GLN A 1 92 ? -4.008 14.441 -7.222 1.00 94.44 92 GLN A N 1
ATOM 720 C CA . GLN A 1 92 ? -4.625 15.770 -7.260 1.00 94.44 92 GLN A CA 1
ATOM 721 C C . GLN A 1 92 ? -5.507 15.961 -8.494 1.00 94.44 92 GLN A C 1
ATOM 723 O O . GLN A 1 92 ? -6.594 16.524 -8.384 1.00 94.44 92 GLN A O 1
ATOM 728 N N . TYR A 1 93 ? -5.084 15.465 -9.659 1.00 95.25 93 TYR A N 1
ATOM 729 C CA . TYR A 1 93 ? -5.912 15.501 -10.862 1.00 95.25 93 TYR A CA 1
ATOM 730 C C . TYR A 1 93 ? -7.232 14.746 -10.660 1.00 95.25 93 TYR A C 1
ATOM 732 O O . TYR A 1 93 ? -8.293 15.286 -10.971 1.00 95.25 93 TYR A O 1
ATOM 740 N N . MET A 1 94 ? -7.185 13.534 -10.104 1.00 94.44 94 MET A N 1
ATOM 741 C CA . MET A 1 94 ? -8.385 12.745 -9.821 1.00 94.44 94 MET A CA 1
ATOM 742 C C . MET A 1 94 ? -9.309 13.453 -8.824 1.00 94.44 94 MET A C 1
ATOM 744 O O . MET A 1 94 ? -10.502 13.579 -9.091 1.00 94.44 94 MET A O 1
ATOM 748 N N . LEU A 1 95 ? -8.754 14.004 -7.738 1.00 92.44 95 LEU A N 1
ATOM 749 C CA . LEU A 1 95 ? -9.511 14.762 -6.735 1.00 92.44 95 LEU A CA 1
ATOM 750 C C . LEU A 1 95 ? -10.214 15.990 -7.332 1.00 92.44 95 LEU A C 1
ATOM 752 O O . LEU A 1 95 ? -11.408 16.181 -7.109 1.00 92.44 95 LEU A O 1
ATOM 756 N N . ILE A 1 96 ? -9.498 16.807 -8.111 1.00 95.06 96 ILE A N 1
ATOM 757 C CA . ILE A 1 96 ? -10.039 18.034 -8.724 1.00 95.06 96 ILE A CA 1
ATOM 758 C C . ILE A 1 96 ? -11.175 17.717 -9.704 1.00 95.06 96 ILE A C 1
ATOM 760 O O . ILE A 1 96 ? -12.132 18.482 -9.804 1.00 95.06 96 ILE A O 1
ATOM 764 N N . ASN A 1 97 ? -11.086 16.585 -10.406 1.00 94.69 97 ASN A N 1
ATOM 765 C CA . ASN A 1 97 ? -12.084 16.163 -11.389 1.00 94.69 97 ASN A CA 1
ATOM 766 C C . ASN A 1 97 ? -13.175 15.249 -10.800 1.00 94.69 97 ASN A C 1
ATOM 768 O O . ASN A 1 97 ? -14.002 14.737 -11.550 1.00 94.69 97 ASN A O 1
ATOM 772 N N . GLY A 1 98 ? -13.197 15.036 -9.477 1.00 92.44 98 GLY A N 1
ATOM 773 C CA . GLY A 1 98 ? -14.204 14.196 -8.817 1.00 92.44 98 GLY A CA 1
ATOM 774 C C . GLY A 1 98 ? -14.140 12.716 -9.214 1.00 92.44 98 GLY A C 1
ATOM 775 O O . GLY A 1 98 ? -15.158 12.028 -9.189 1.00 92.44 98 GLY A O 1
ATOM 776 N N . ILE A 1 99 ? -12.960 12.236 -9.608 1.00 92.38 99 ILE A N 1
ATOM 777 C CA . ILE A 1 99 ? -12.712 10.850 -10.004 1.00 92.38 99 ILE A CA 1
ATOM 778 C C . ILE A 1 99 ? -12.331 10.069 -8.744 1.00 92.38 99 ILE A C 1
ATOM 780 O O . ILE A 1 99 ? -11.185 10.118 -8.298 1.00 92.38 99 ILE A O 1
ATOM 784 N N . ASP A 1 100 ? -13.296 9.364 -8.161 1.00 87.44 100 ASP A N 1
ATOM 785 C CA . ASP A 1 100 ? -13.073 8.482 -7.011 1.00 87.44 100 ASP A CA 1
ATOM 786 C C . ASP A 1 100 ? -12.802 7.047 -7.478 1.00 87.44 100 ASP A C 1
ATOM 788 O O . ASP A 1 100 ? -13.304 6.610 -8.515 1.00 87.44 100 ASP A O 1
ATOM 792 N N . SER A 1 101 ? -12.007 6.297 -6.721 1.00 82.75 101 SER A N 1
ATOM 793 C CA . SER A 1 10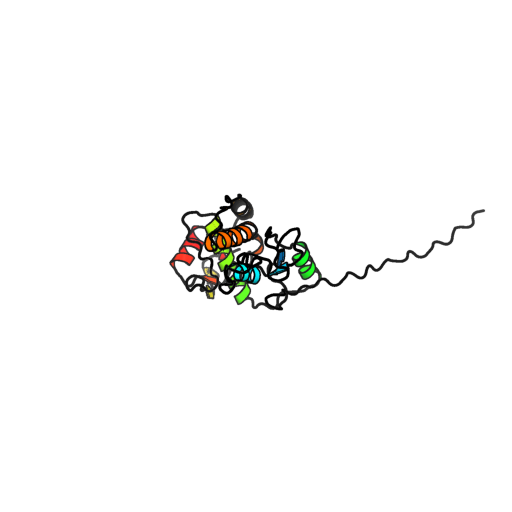1 ? -11.787 4.889 -7.029 1.00 82.75 101 SER A CA 1
ATOM 794 C C . SER A 1 101 ? -13.069 4.089 -6.754 1.00 82.75 101 SER A C 1
ATOM 796 O O . SER A 1 101 ? -13.780 4.319 -5.780 1.00 82.75 101 SER A O 1
ATOM 798 N N . GLU A 1 102 ? -13.364 3.098 -7.594 1.00 85.62 102 GLU A N 1
ATOM 799 C CA . GLU A 1 102 ? -14.590 2.283 -7.501 1.00 85.62 102 GLU A CA 1
ATOM 800 C C . GLU A 1 102 ? -14.584 1.275 -6.331 1.00 85.62 102 GLU A C 1
ATOM 802 O O . GLU A 1 102 ? -15.437 0.387 -6.254 1.00 85.62 102 GLU A O 1
ATOM 807 N N . ARG A 1 103 ? -13.584 1.328 -5.444 1.00 84.44 103 ARG A N 1
ATOM 808 C CA . ARG A 1 103 ? -13.428 0.358 -4.353 1.00 84.44 103 ARG A CA 1
ATOM 809 C C . ARG A 1 103 ? -14.489 0.560 -3.279 1.00 84.44 103 ARG A C 1
ATOM 811 O O . ARG A 1 103 ? -14.896 1.677 -2.961 1.00 84.44 103 ARG A O 1
ATOM 818 N N . SER A 1 104 ? -14.901 -0.550 -2.671 1.00 89.19 104 SER A N 1
ATOM 819 C CA . SER A 1 104 ? -15.773 -0.480 -1.507 1.00 89.19 104 SER A CA 1
ATOM 820 C C . SER A 1 104 ? -15.025 0.133 -0.323 1.00 89.19 104 SER A C 1
ATOM 822 O O . SER A 1 104 ? -13.799 0.049 -0.217 1.00 89.19 104 SER A O 1
ATOM 824 N N . ARG A 1 105 ? -15.779 0.704 0.620 1.00 88.12 105 ARG A N 1
ATOM 825 C CA . ARG A 1 105 ? -15.205 1.191 1.876 1.00 88.12 105 ARG A CA 1
ATOM 826 C C . ARG A 1 105 ? -14.402 0.100 2.583 1.00 88.12 105 ARG A C 1
ATOM 828 O O . ARG A 1 105 ? -13.299 0.366 3.032 1.00 88.12 105 ARG A O 1
ATOM 835 N N . GLU A 1 106 ? -14.936 -1.114 2.656 1.00 90.56 106 GLU A N 1
ATOM 836 C CA . GLU A 1 106 ? -14.273 -2.246 3.306 1.00 90.56 106 GLU A CA 1
ATOM 837 C C . GLU A 1 106 ? -12.924 -2.572 2.653 1.00 90.56 106 GLU A C 1
ATOM 839 O O . GLU A 1 106 ? -11.938 -2.770 3.362 1.00 90.56 106 GLU A O 1
ATOM 844 N N . ASP A 1 107 ? -12.843 -2.531 1.321 1.00 90.12 107 ASP A N 1
ATOM 845 C CA . ASP A 1 107 ? -11.583 -2.745 0.600 1.00 90.12 107 ASP A CA 1
ATOM 846 C C . ASP A 1 107 ? -10.545 -1.661 0.920 1.00 90.12 107 ASP A C 1
ATOM 848 O O . ASP A 1 107 ? -9.359 -1.972 1.059 1.00 90.12 107 ASP A O 1
ATOM 852 N N . TYR A 1 108 ? -10.975 -0.402 1.070 1.00 89.44 108 TYR A N 1
ATOM 853 C CA . TYR A 1 108 ? -10.096 0.693 1.489 1.00 89.44 108 TYR A CA 1
ATOM 854 C C . TYR A 1 108 ? -9.537 0.465 2.890 1.00 89.44 108 TYR A C 1
ATOM 856 O O . TYR A 1 108 ? -8.319 0.479 3.078 1.00 89.44 108 TYR A O 1
ATOM 864 N N . GLU A 1 109 ? -10.416 0.212 3.864 1.00 91.38 109 GLU A N 1
ATOM 865 C CA . GLU A 1 109 ? -10.011 0.024 5.260 1.00 91.38 109 GLU A CA 1
ATOM 866 C C . GLU A 1 109 ? -9.086 -1.206 5.401 1.00 91.38 109 GLU A C 1
ATOM 868 O O . GLU A 1 109 ? -8.054 -1.150 6.077 1.00 91.38 109 GLU A O 1
ATOM 873 N N . ALA A 1 110 ? -9.398 -2.299 4.691 1.00 93.06 110 ALA A N 1
ATOM 874 C CA . ALA A 1 110 ? -8.585 -3.514 4.646 1.00 93.06 110 ALA A CA 1
ATOM 875 C C . ALA A 1 110 ? -7.189 -3.282 4.059 1.00 93.06 110 ALA A C 1
ATOM 877 O O . ALA A 1 110 ? -6.196 -3.790 4.584 1.00 93.06 110 ALA A O 1
ATOM 878 N N . LEU A 1 111 ? -7.099 -2.542 2.953 1.00 93.50 111 LEU A N 1
ATOM 879 C CA . LEU A 1 111 ? -5.819 -2.275 2.310 1.00 93.50 111 LEU A CA 1
ATOM 880 C C . LEU A 1 111 ? -4.958 -1.336 3.161 1.00 93.50 111 LEU A C 1
ATOM 882 O O . LEU A 1 111 ? -3.754 -1.552 3.297 1.00 93.50 111 LEU A O 1
ATOM 886 N N . HIS A 1 112 ? -5.585 -0.338 3.784 1.00 94.06 112 HIS A N 1
ATOM 887 C CA . HIS A 1 112 ? -4.899 0.639 4.623 1.00 94.06 112 HIS A CA 1
ATOM 888 C C . HIS A 1 112 ? -4.294 0.005 5.867 1.00 94.06 112 HIS A C 1
ATOM 890 O O . HIS A 1 112 ? -3.129 0.267 6.153 1.00 94.06 112 HIS A O 1
ATOM 896 N N . ILE A 1 113 ? -5.026 -0.863 6.580 1.00 93.69 113 ILE A N 1
ATOM 897 C CA . ILE A 1 113 ? -4.471 -1.498 7.785 1.00 93.69 113 ILE A CA 1
ATOM 898 C C . ILE A 1 113 ? -3.299 -2.429 7.440 1.00 93.69 113 ILE A C 1
ATOM 900 O O . ILE A 1 113 ? -2.318 -2.480 8.179 1.00 93.69 113 ILE A O 1
ATOM 904 N N . ARG A 1 114 ? -3.359 -3.119 6.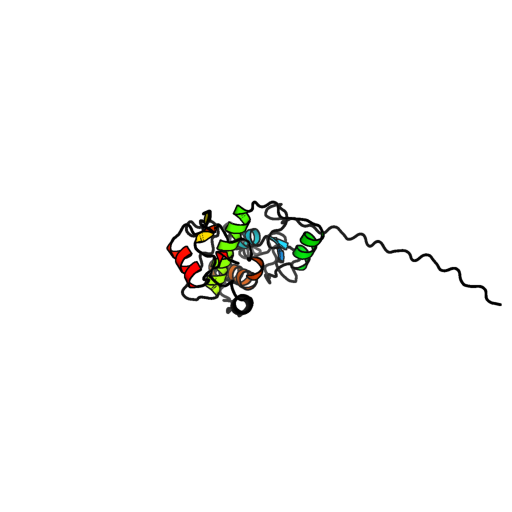290 1.00 94.75 114 ARG A N 1
ATOM 905 C CA . ARG A 1 114 ? -2.271 -3.986 5.810 1.00 94.75 114 ARG A CA 1
ATOM 906 C C . ARG A 1 114 ? -1.014 -3.185 5.498 1.00 94.75 114 ARG A C 1
ATOM 908 O O . ARG A 1 114 ? 0.056 -3.536 5.985 1.00 94.75 114 ARG A O 1
ATOM 915 N N . PHE A 1 115 ? -1.138 -2.104 4.727 1.00 94.38 115 PHE A N 1
ATOM 916 C CA . PHE A 1 115 ? 0.018 -1.267 4.407 1.00 94.38 115 PHE A CA 1
ATOM 917 C C . PHE A 1 115 ? 0.539 -0.494 5.610 1.00 94.38 115 PHE A C 1
ATOM 919 O O . PHE A 1 115 ? 1.747 -0.340 5.734 1.00 94.38 115 PHE A O 1
ATOM 926 N N . LEU A 1 116 ? -0.333 -0.090 6.533 1.00 92.31 116 LEU A N 1
ATOM 927 C CA . LEU A 1 116 ? 0.104 0.484 7.797 1.00 92.31 116 LEU A CA 1
ATOM 928 C C . LEU A 1 116 ? 0.988 -0.499 8.568 1.00 92.31 116 LEU A C 1
ATOM 930 O O . LEU A 1 116 ? 2.078 -0.137 8.996 1.00 92.31 116 LEU A O 1
ATOM 934 N N . TYR A 1 117 ? 0.546 -1.748 8.709 1.00 92.44 117 TYR A N 1
ATOM 935 C CA . TYR A 1 117 ? 1.341 -2.768 9.385 1.00 92.44 117 TYR A CA 1
ATOM 936 C C . TYR A 1 117 ? 2.678 -3.017 8.680 1.00 92.44 117 TYR A C 1
ATOM 938 O O . TYR A 1 117 ? 3.716 -3.079 9.327 1.00 92.44 117 TYR A O 1
ATOM 946 N N . ILE A 1 118 ? 2.671 -3.094 7.348 1.00 92.62 118 ILE A N 1
ATOM 947 C CA . ILE A 1 118 ? 3.892 -3.223 6.544 1.00 92.62 118 ILE A CA 1
ATOM 948 C C . ILE A 1 118 ? 4.859 -2.061 6.825 1.00 92.62 118 ILE A C 1
ATOM 950 O O . ILE A 1 118 ? 6.023 -2.307 7.125 1.00 92.62 118 ILE A O 1
ATOM 954 N N . CYS A 1 119 ? 4.369 -0.819 6.809 1.00 91.12 119 CYS A N 1
ATOM 955 C CA . CYS A 1 119 ? 5.157 0.368 7.141 1.00 91.12 119 CYS A CA 1
ATOM 956 C C . CYS A 1 119 ? 5.681 0.342 8.588 1.00 91.12 119 CYS A C 1
ATOM 958 O O . CYS A 1 119 ? 6.822 0.712 8.852 1.00 91.12 119 CYS A O 1
ATOM 960 N N . MET A 1 120 ? 4.873 -0.130 9.537 1.00 90.38 120 MET A N 1
ATOM 961 C CA . MET A 1 120 ? 5.285 -0.319 10.929 1.00 90.38 120 MET A CA 1
ATOM 962 C C . MET A 1 120 ? 6.473 -1.276 11.033 1.00 90.38 120 MET A C 1
ATOM 964 O O . MET A 1 120 ? 7.453 -0.944 11.694 1.00 90.38 120 MET A O 1
ATOM 968 N N . CYS A 1 121 ? 6.450 -2.414 10.338 1.00 88.56 121 CYS A N 1
ATOM 969 C CA . CYS A 1 121 ? 7.559 -3.368 10.398 1.00 88.56 121 CYS A CA 1
ATOM 970 C C . CYS A 1 121 ? 8.890 -2.803 9.878 1.00 88.56 121 CYS A C 1
ATOM 972 O O . CYS A 1 121 ? 9.948 -3.274 10.279 1.00 88.56 121 CYS A O 1
ATOM 974 N N . GLY A 1 122 ? 8.860 -1.798 9.000 1.00 81.00 122 GLY A N 1
ATOM 975 C CA . GLY A 1 122 ? 10.072 -1.108 8.557 1.00 81.00 122 GLY A CA 1
ATOM 976 C C . GLY A 1 122 ? 10.670 -0.149 9.588 1.00 81.00 122 GLY A C 1
ATOM 977 O O . GLY A 1 122 ? 11.846 0.196 9.489 1.00 81.00 122 GLY A O 1
ATOM 978 N N . VAL A 1 123 ? 9.870 0.272 10.569 1.00 84.50 123 VAL A N 1
ATOM 979 C CA . VAL A 1 123 ? 10.266 1.185 11.649 1.00 84.50 123 VAL A CA 1
ATOM 980 C C . VAL A 1 123 ? 10.679 0.416 12.907 1.00 84.50 123 VAL A C 1
ATOM 982 O O . VAL A 1 123 ? 11.667 0.764 13.554 1.00 84.50 123 VAL A O 1
ATOM 985 N N . PHE A 1 124 ? 9.947 -0.644 13.248 1.00 83.62 124 PHE A N 1
ATOM 986 C CA . PHE A 1 124 ? 10.170 -1.436 14.455 1.00 83.62 124 PHE A CA 1
ATOM 987 C C . PHE A 1 124 ? 10.859 -2.758 14.091 1.00 83.62 124 PHE A C 1
ATOM 989 O O . PHE A 1 124 ? 10.239 -3.675 13.566 1.00 83.62 124 PHE A O 1
ATOM 996 N N . SER A 1 125 ? 12.163 -2.859 14.368 1.00 73.31 125 SER A N 1
ATOM 997 C CA . SER A 1 125 ? 13.029 -3.960 13.904 1.00 73.31 125 SER A CA 1
ATOM 998 C C . SER A 1 125 ? 12.679 -5.349 14.445 1.00 73.31 125 SER A C 1
ATOM 1000 O O . SER A 1 125 ? 13.099 -6.346 13.863 1.00 73.31 125 SER A O 1
ATOM 1002 N N . ASP A 1 126 ? 11.945 -5.419 15.555 1.00 79.56 126 ASP A N 1
ATOM 1003 C CA . ASP A 1 126 ? 11.529 -6.684 16.172 1.00 79.56 126 ASP A CA 1
ATOM 1004 C C . ASP A 1 126 ? 10.261 -7.262 15.517 1.00 79.56 126 ASP A C 1
ATOM 1006 O O . ASP A 1 126 ? 9.864 -8.394 15.805 1.00 79.56 126 ASP A O 1
ATOM 1010 N N . SER A 1 127 ? 9.638 -6.499 14.614 1.00 82.31 127 SER A N 1
ATOM 1011 C CA . SER A 1 127 ? 8.426 -6.883 13.906 1.00 82.31 127 SER A CA 1
ATOM 1012 C C . SER A 1 127 ? 8.706 -7.785 12.711 1.00 82.31 127 SER A C 1
ATOM 1014 O O . SER A 1 127 ? 9.606 -7.549 11.904 1.00 82.31 127 SER A O 1
ATOM 1016 N N . ILE A 1 128 ? 7.857 -8.796 12.524 1.00 82.19 128 ILE A N 1
ATOM 1017 C CA . ILE A 1 128 ? 7.933 -9.680 11.358 1.00 82.19 128 ILE A CA 1
ATOM 1018 C C . ILE A 1 128 ? 7.081 -9.101 10.224 1.00 82.19 128 ILE A C 1
ATOM 1020 O O . ILE A 1 128 ? 5.849 -9.107 10.285 1.00 82.19 128 ILE A O 1
ATOM 1024 N N . MET A 1 129 ? 7.739 -8.655 9.150 1.00 85.38 129 MET A N 1
ATOM 1025 C CA . MET A 1 129 ? 7.057 -8.183 7.945 1.00 85.38 129 MET A CA 1
ATOM 1026 C C . MET A 1 129 ? 6.547 -9.357 7.100 1.00 85.38 129 MET A C 1
ATOM 1028 O O . MET A 1 129 ? 7.322 -10.108 6.508 1.00 85.38 129 MET A O 1
ATOM 1032 N N . ILE A 1 130 ? 5.224 -9.476 6.979 1.00 87.31 130 ILE A N 1
ATOM 1033 C CA . ILE A 1 130 ? 4.577 -10.436 6.078 1.00 87.31 130 ILE A CA 1
ATOM 1034 C C . ILE A 1 130 ? 4.271 -9.733 4.759 1.00 87.31 130 ILE A C 1
ATOM 1036 O O . ILE A 1 130 ? 3.286 -9.002 4.651 1.00 87.31 130 ILE A O 1
ATOM 1040 N N . ILE A 1 131 ? 5.110 -9.974 3.751 1.00 85.19 131 ILE A N 1
ATOM 1041 C CA . ILE A 1 131 ? 5.011 -9.276 2.465 1.00 85.19 131 ILE A CA 1
ATOM 1042 C C . ILE A 1 131 ? 3.719 -9.622 1.710 1.00 85.19 131 ILE A C 1
ATOM 1044 O O . ILE A 1 131 ? 3.095 -8.744 1.123 1.00 85.19 131 ILE A O 1
ATOM 1048 N N . GLU A 1 132 ? 3.266 -10.874 1.731 1.00 89.69 132 GLU A N 1
ATOM 1049 C CA . GLU A 1 132 ? 2.096 -11.339 0.974 1.00 89.69 132 GLU A CA 1
ATOM 1050 C C . GLU A 1 132 ? 0.779 -10.768 1.523 1.00 89.69 132 GLU A C 1
ATOM 1052 O O . GLU A 1 132 ? 0.306 -11.169 2.586 1.00 89.69 132 GLU A O 1
ATOM 1057 N N . LEU A 1 133 ? 0.120 -9.878 0.772 1.00 90.25 133 LEU A N 1
ATOM 1058 C CA . LEU A 1 133 ? -1.137 -9.247 1.209 1.00 90.25 133 LEU A CA 1
ATOM 1059 C C . LEU A 1 133 ? -2.288 -10.252 1.392 1.00 90.25 133 LEU A C 1
ATOM 1061 O O . LEU A 1 133 ? -3.202 -10.013 2.181 1.00 90.25 133 LEU A O 1
ATOM 1065 N N . SER A 1 134 ? -2.238 -11.377 0.676 1.00 89.00 134 SER A N 1
ATOM 1066 C CA . SER A 1 134 ? -3.199 -12.482 0.755 1.00 89.00 134 SER A CA 1
ATOM 1067 C C . SER A 1 134 ? -2.890 -13.486 1.871 1.00 89.00 134 SER A C 1
ATOM 1069 O O . SER A 1 134 ? -3.682 -14.406 2.094 1.00 89.00 134 SER A O 1
ATOM 1071 N N . HIS A 1 135 ? -1.769 -13.330 2.584 1.00 92.31 135 HIS A N 1
ATOM 1072 C CA . HIS A 1 135 ? -1.368 -14.257 3.636 1.00 92.31 135 HIS A CA 1
ATOM 1073 C C . HIS A 1 135 ? -2.433 -14.350 4.735 1.00 92.31 135 HIS A C 1
ATOM 1075 O O . HIS A 1 135 ? -3.051 -13.355 5.115 1.00 92.31 135 HIS A O 1
ATOM 1081 N N . ARG A 1 136 ? -2.607 -15.540 5.324 1.00 91.56 136 ARG A N 1
ATOM 1082 C CA . ARG A 1 136 ? -3.645 -15.796 6.345 1.00 91.56 136 ARG A CA 1
ATOM 1083 C C . ARG A 1 136 ? -3.591 -14.840 7.542 1.00 91.56 136 ARG A C 1
ATOM 1085 O O . ARG A 1 136 ? -4.626 -14.538 8.125 1.00 91.56 136 ARG A O 1
ATOM 1092 N N . PHE A 1 137 ? -2.391 -14.388 7.907 1.00 91.44 137 PHE A N 1
ATOM 1093 C CA . PHE A 1 137 ? -2.181 -13.454 9.013 1.00 91.44 137 PHE A CA 1
ATOM 1094 C C . PHE A 1 137 ? -2.607 -12.020 8.639 1.00 91.44 137 PHE A C 1
ATOM 1096 O O . PHE A 1 137 ? -3.193 -11.330 9.464 1.00 91.44 137 PHE A O 1
ATOM 1103 N N . ASN A 1 138 ? -2.494 -11.637 7.360 1.00 91.81 138 ASN A N 1
ATOM 1104 C CA . ASN A 1 138 ? -2.998 -10.371 6.807 1.00 91.81 138 ASN A CA 1
ATOM 1105 C C . ASN A 1 138 ? -4.530 -10.350 6.604 1.00 91.81 138 ASN A C 1
ATOM 1107 O O . ASN A 1 138 ? -5.090 -9.420 6.002 1.00 91.81 138 ASN A O 1
ATOM 1111 N N . ARG A 1 139 ? -5.247 -11.371 7.093 1.00 94.38 139 ARG A N 1
ATOM 1112 C CA . ARG A 1 139 ? -6.709 -11.390 7.092 1.00 94.38 139 ARG A CA 1
ATOM 1113 C C . ARG A 1 139 ? -7.232 -10.320 8.045 1.00 94.38 139 ARG A C 1
ATOM 1115 O O . ARG A 1 139 ? -6.867 -10.287 9.216 1.00 94.38 139 ARG A O 1
ATOM 1122 N N . VAL A 1 140 ? -8.153 -9.507 7.547 1.00 93.81 140 VAL A N 1
ATOM 1123 C CA . VAL A 1 140 ? -8.833 -8.471 8.324 1.00 93.81 140 VAL A CA 1
ATOM 1124 C C . VAL A 1 140 ? -10.260 -8.895 8.644 1.00 93.81 140 VAL A C 1
ATOM 1126 O O . VAL A 1 140 ? -10.867 -9.688 7.918 1.00 93.81 140 VAL A O 1
ATOM 1129 N N . VAL A 1 141 ? -10.791 -8.375 9.742 1.00 94.06 141 VAL A N 1
ATOM 1130 C CA . VAL A 1 141 ? -12.203 -8.487 10.104 1.00 94.06 141 VAL A CA 1
ATOM 1131 C C . VAL A 1 141 ? -12.753 -7.104 10.413 1.00 94.06 141 VAL A C 1
ATOM 1133 O O . VAL A 1 141 ? -12.044 -6.248 10.947 1.00 94.06 141 VAL A O 1
ATOM 1136 N N . PHE A 1 142 ? -14.027 -6.913 10.091 1.00 91.00 142 PHE A N 1
ATOM 1137 C CA . PHE A 1 142 ? -14.750 -5.685 10.377 1.00 91.00 142 PHE A CA 1
ATOM 1138 C C . PHE A 1 142 ? -15.538 -5.868 11.664 1.00 91.00 142 PHE A C 1
ATOM 1140 O O . PHE A 1 142 ? -16.344 -6.791 11.788 1.00 91.00 142 PHE A O 1
ATOM 1147 N N . ALA A 1 143 ? -15.269 -5.012 12.637 1.00 79.94 143 ALA A N 1
ATOM 1148 C CA . ALA A 1 143 ? -15.979 -4.978 13.898 1.00 79.94 143 ALA A CA 1
ATOM 1149 C C . ALA A 1 143 ? -16.413 -3.540 14.159 1.00 79.94 143 ALA A C 1
ATOM 1151 O O . ALA A 1 143 ? -15.594 -2.618 14.152 1.00 79.94 143 ALA A O 1
ATOM 1152 N N . ASP A 1 144 ? -17.706 -3.354 14.414 1.00 68.12 144 ASP A N 1
ATOM 1153 C CA . ASP A 1 144 ? -18.199 -2.097 14.953 1.00 68.12 144 ASP A CA 1
ATOM 1154 C C . ASP A 1 144 ? -17.577 -1.885 16.331 1.00 68.12 144 ASP A C 1
ATOM 1156 O O . ASP A 1 144 ? -17.859 -2.612 17.284 1.00 68.12 144 ASP A O 1
ATOM 1160 N N . ARG A 1 145 ? -16.661 -0.917 16.419 1.00 65.12 145 ARG A N 1
ATOM 1161 C CA . ARG A 1 145 ? -16.102 -0.486 17.697 1.00 65.12 145 ARG A CA 1
ATOM 1162 C C . ARG A 1 145 ? -17.154 0.359 18.399 1.00 65.12 145 ARG A C 1
ATOM 1164 O O . ARG A 1 145 ? -17.648 1.326 17.823 1.00 65.12 145 ARG A O 1
ATOM 1171 N N . ASP A 1 146 ? -17.483 -0.012 19.631 1.00 57.53 146 ASP A N 1
ATOM 1172 C CA . ASP A 1 146 ? -18.475 0.699 20.429 1.00 57.53 146 ASP A CA 1
ATOM 1173 C C . ASP A 1 146 ? -17.985 2.141 20.704 1.00 57.53 146 ASP A C 1
ATOM 1175 O O . ASP A 1 146 ? -16.949 2.317 21.360 1.00 57.53 146 ASP A O 1
ATOM 1179 N N . PRO A 1 147 ? -18.670 3.190 20.202 1.00 52.69 147 PRO A N 1
ATOM 1180 C CA . PRO A 1 147 ? -18.228 4.580 20.350 1.00 52.69 147 PRO A CA 1
ATOM 1181 C C . PRO A 1 147 ? -18.094 5.014 21.816 1.00 52.69 147 PRO A C 1
ATOM 1183 O O . PRO A 1 147 ? -17.337 5.934 22.129 1.00 52.69 147 PRO A O 1
ATOM 1186 N N . ALA A 1 148 ? -18.817 4.343 22.717 1.00 51.81 148 ALA A N 1
ATOM 1187 C CA . ALA A 1 148 ? -18.893 4.681 24.132 1.00 51.81 148 ALA A CA 1
ATOM 1188 C C . ALA A 1 148 ? -17.602 4.396 24.923 1.00 51.81 148 ALA A C 1
ATOM 1190 O O . ALA A 1 148 ? -17.421 4.971 25.994 1.00 51.81 148 ALA A O 1
ATOM 1191 N N . HIS A 1 149 ? -16.696 3.543 24.431 1.00 51.19 149 HIS A N 1
ATOM 1192 C CA . HIS A 1 149 ? -15.507 3.127 25.193 1.00 51.19 149 HIS A CA 1
ATOM 1193 C C . HIS A 1 149 ? -14.259 4.007 25.004 1.00 51.19 149 HIS A C 1
ATOM 1195 O O . HIS A 1 149 ? -13.314 3.871 25.773 1.00 51.19 149 HIS A O 1
ATOM 1201 N N . PHE A 1 150 ? -14.233 4.924 24.028 1.00 55.47 150 PHE A N 1
ATOM 1202 C CA . PHE A 1 150 ? -12.962 5.511 23.555 1.00 55.47 150 PHE A CA 1
ATOM 1203 C C . PHE A 1 150 ? -12.971 7.040 23.394 1.00 55.47 150 PHE A C 1
ATOM 1205 O O . PHE A 1 150 ? -12.058 7.615 22.794 1.00 55.47 150 PHE A O 1
ATOM 1212 N N . SER A 1 151 ? -13.989 7.721 23.935 1.00 53.56 151 SER A N 1
ATOM 1213 C CA . SER A 1 151 ? -14.206 9.172 23.785 1.00 53.56 151 SER A CA 1
ATOM 1214 C C . SER A 1 151 ? -13.083 10.060 24.353 1.00 53.56 151 SER A C 1
ATOM 1216 O O . SER A 1 151 ? -13.065 11.248 24.040 1.00 53.56 151 SER A O 1
ATOM 1218 N N . ASN A 1 152 ? -12.155 9.523 25.157 1.00 57.56 152 ASN A N 1
ATOM 1219 C CA . ASN A 1 152 ? -11.157 10.327 25.877 1.00 57.56 152 ASN A CA 1
ATOM 1220 C C . ASN A 1 152 ? -9.708 10.196 25.379 1.00 57.56 152 ASN A C 1
ATOM 1222 O O . ASN A 1 152 ? -8.882 11.012 25.783 1.00 57.56 152 ASN A O 1
ATOM 1226 N N . ASP A 1 153 ? -9.369 9.238 24.507 1.00 64.75 153 ASP A N 1
ATOM 1227 C CA . ASP A 1 153 ? -7.972 9.137 24.048 1.00 64.75 153 ASP A CA 1
ATOM 1228 C C . ASP A 1 153 ? -7.651 10.221 23.014 1.00 64.75 153 ASP A C 1
ATOM 1230 O O . ASP A 1 153 ? -8.436 10.462 22.089 1.00 64.75 153 ASP A O 1
ATOM 1234 N N . ALA A 1 154 ? -6.485 10.852 23.143 1.00 68.12 154 ALA A N 1
ATOM 1235 C CA . ALA A 1 154 ? -6.045 11.892 22.223 1.00 68.12 154 ALA A CA 1
ATOM 1236 C C . ALA A 1 154 ? -5.882 11.348 20.784 1.00 68.12 154 ALA A C 1
ATOM 1238 O O . ALA A 1 154 ? -5.458 10.201 20.605 1.00 68.12 154 ALA A O 1
ATOM 1239 N N . PRO A 1 155 ? -6.202 12.148 19.748 1.00 71.38 155 PRO A N 1
ATOM 1240 C CA . PRO A 1 155 ? -5.861 11.807 18.371 1.00 71.38 155 PRO A CA 1
ATOM 1241 C C . PRO A 1 155 ? -4.341 11.694 18.212 1.00 71.38 155 PRO A C 1
ATOM 1243 O O . PRO A 1 155 ? -3.572 12.291 18.971 1.00 71.38 155 PRO A O 1
ATOM 1246 N N . ILE A 1 156 ? -3.900 10.936 17.210 1.00 76.06 156 ILE A N 1
ATOM 1247 C CA . ILE A 1 156 ? -2.469 10.745 16.972 1.00 76.06 156 ILE A CA 1
ATOM 1248 C C . ILE A 1 156 ? -1.851 12.066 16.503 1.00 76.06 156 ILE A C 1
ATOM 1250 O O . ILE A 1 156 ? -2.373 12.747 15.622 1.00 76.06 156 ILE A O 1
ATOM 1254 N N . SER A 1 157 ? -0.740 12.444 17.137 1.00 79.44 157 SER A N 1
ATOM 1255 C CA . SER A 1 157 ? -0.077 13.721 16.885 1.00 79.44 157 SER A CA 1
ATOM 1256 C C . SER A 1 157 ? 0.451 13.800 15.445 1.00 79.44 157 SER A C 1
ATOM 1258 O O . SER A 1 157 ? 1.152 12.883 15.013 1.00 79.44 157 SER A O 1
ATOM 1260 N N . PRO A 1 158 ? 0.244 14.919 14.723 1.00 78.81 158 PRO A N 1
ATOM 1261 C CA . PRO A 1 158 ? 0.877 15.158 13.423 1.00 78.81 158 PRO A CA 1
ATOM 1262 C C . PRO A 1 158 ? 2.406 15.024 13.455 1.00 78.81 158 PRO A C 1
ATOM 1264 O O . PRO A 1 158 ? 3.018 14.630 12.466 1.00 78.81 158 PRO A O 1
ATOM 1267 N N . LYS A 1 159 ? 3.027 15.310 14.609 1.00 82.62 159 LYS A N 1
ATOM 1268 C CA . LYS A 1 159 ? 4.474 15.159 14.806 1.00 82.62 159 LYS A CA 1
ATOM 1269 C C . LYS A 1 159 ? 4.911 13.695 14.721 1.00 82.62 159 LYS A C 1
ATOM 1271 O O . LYS A 1 159 ? 5.912 13.413 14.078 1.00 82.62 159 LYS A O 1
ATOM 1276 N N . PHE A 1 160 ? 4.139 12.784 15.319 1.00 83.31 160 PHE A N 1
ATOM 1277 C CA . PHE A 1 160 ? 4.415 11.347 15.262 1.00 83.31 160 PHE A CA 1
ATOM 1278 C C . PHE A 1 160 ? 4.404 10.850 13.815 1.00 83.31 160 PHE A C 1
ATOM 1280 O O . PHE A 1 160 ? 5.297 10.129 13.403 1.00 83.31 160 PHE A O 1
ATOM 1287 N N . LEU A 1 161 ? 3.429 11.297 13.022 1.00 79.38 161 LEU A N 1
ATOM 1288 C CA . LEU A 1 161 ? 3.294 10.913 11.616 1.00 79.38 161 LEU A CA 1
ATOM 1289 C C . LEU A 1 161 ? 4.465 11.403 10.759 1.00 79.38 161 LEU A C 1
ATOM 1291 O O . LEU A 1 161 ? 4.962 10.658 9.923 1.00 79.38 161 LEU A O 1
ATOM 1295 N N . ALA A 1 162 ? 4.928 12.634 10.990 1.00 81.00 162 ALA A N 1
ATOM 1296 C CA . ALA A 1 162 ? 6.102 13.166 10.305 1.00 81.00 162 ALA A CA 1
ATOM 1297 C C . ALA A 1 162 ? 7.391 12.425 10.703 1.00 81.00 162 ALA A C 1
ATOM 1299 O O . ALA A 1 162 ? 8.225 12.145 9.847 1.00 81.00 162 ALA A O 1
ATOM 1300 N N . GLU A 1 163 ? 7.547 12.089 11.987 1.00 84.12 163 GLU A N 1
ATOM 1301 C CA . GLU A 1 163 ? 8.666 11.272 12.473 1.00 84.12 163 GLU A CA 1
ATOM 1302 C C . GLU A 1 163 ? 8.628 9.857 11.876 1.00 84.12 163 GLU A C 1
ATOM 1304 O O . GLU A 1 163 ? 9.667 9.338 11.475 1.00 84.12 163 GLU A O 1
ATOM 1309 N N . PHE A 1 164 ? 7.439 9.267 11.751 1.00 84.12 164 PHE A N 1
ATOM 1310 C CA . PHE A 1 164 ? 7.226 7.950 11.155 1.00 84.12 164 PHE A CA 1
ATOM 1311 C C . PHE A 1 164 ? 7.567 7.934 9.655 1.00 84.12 164 PHE A C 1
ATOM 1313 O O . PHE A 1 164 ? 8.358 7.099 9.217 1.00 84.12 164 PHE A O 1
ATOM 1320 N N . ASP A 1 165 ? 7.034 8.888 8.877 1.00 82.56 165 ASP A N 1
ATOM 1321 C CA . ASP A 1 165 ? 7.358 9.050 7.448 1.00 82.56 165 ASP A CA 1
ATOM 1322 C C . ASP A 1 165 ? 8.878 9.254 7.252 1.00 82.56 165 ASP A C 1
ATOM 1324 O O . ASP A 1 165 ? 9.472 8.690 6.333 1.00 82.56 165 ASP A O 1
ATOM 1328 N N . ALA A 1 166 ? 9.535 10.027 8.126 1.00 84.38 166 ALA A N 1
ATOM 1329 C CA . ALA A 1 166 ? 10.979 10.258 8.048 1.00 84.38 166 ALA A CA 1
ATOM 1330 C C . ALA A 1 166 ? 11.803 8.994 8.349 1.00 84.38 166 ALA A C 1
ATOM 1332 O O . ALA A 1 166 ? 12.822 8.754 7.700 1.00 84.38 166 ALA A O 1
ATOM 1333 N N . GLN A 1 167 ? 11.369 8.171 9.309 1.00 84.12 167 GLN A N 1
ATOM 1334 C CA . GLN A 1 167 ? 12.043 6.911 9.640 1.00 84.12 167 GLN A CA 1
ATOM 1335 C C . GLN A 1 167 ? 11.959 5.909 8.483 1.00 84.12 167 GLN A C 1
ATOM 1337 O O . GLN A 1 167 ? 12.981 5.322 8.132 1.00 84.12 167 GLN A O 1
ATOM 1342 N N . LEU A 1 168 ? 10.804 5.807 7.817 1.00 81.88 168 LEU A N 1
ATOM 1343 C CA . LEU A 1 168 ? 10.631 4.989 6.607 1.00 81.88 168 LEU A CA 1
ATOM 1344 C C . LEU A 1 168 ? 11.562 5.388 5.457 1.00 81.88 168 LEU A C 1
ATOM 1346 O O . LEU A 1 168 ? 12.046 4.533 4.720 1.00 81.88 168 LEU A O 1
ATOM 1350 N N . GLN A 1 169 ? 11.824 6.686 5.303 1.00 76.94 169 GLN A N 1
ATOM 1351 C CA . GLN A 1 169 ? 12.692 7.216 4.247 1.00 76.94 169 GLN A CA 1
ATOM 1352 C C . GLN A 1 169 ? 14.188 7.061 4.553 1.00 76.94 169 GLN A C 1
ATOM 1354 O O . GLN A 1 169 ? 15.029 7.428 3.727 1.00 76.94 169 GLN A O 1
ATOM 1359 N N . THR A 1 170 ? 14.551 6.517 5.718 1.00 69.50 170 THR A N 1
ATOM 1360 C CA . THR A 1 170 ? 15.953 6.250 6.041 1.00 69.50 170 THR A CA 1
ATOM 1361 C C . THR A 1 170 ? 16.460 5.146 5.120 1.00 69.50 170 THR A C 1
ATOM 1363 O O . THR A 1 170 ? 15.983 4.014 5.166 1.00 69.50 170 THR A O 1
ATOM 1366 N N . ALA A 1 171 ? 17.414 5.488 4.251 1.00 56.94 171 ALA A N 1
ATOM 1367 C CA . ALA A 1 171 ? 17.921 4.588 3.224 1.00 56.94 171 ALA A CA 1
ATOM 1368 C C . ALA A 1 171 ? 18.408 3.264 3.834 1.00 56.94 171 ALA A C 1
ATOM 1370 O O . ALA A 1 171 ? 19.432 3.218 4.518 1.00 56.94 171 ALA A O 1
ATOM 1371 N N . GLN A 1 172 ? 17.691 2.175 3.556 1.00 60.12 172 GLN A N 1
ATOM 1372 C CA . GLN A 1 172 ? 18.199 0.834 3.811 1.00 60.12 172 GLN A CA 1
ATOM 1373 C C . GLN A 1 172 ? 19.281 0.508 2.773 1.00 60.12 172 GLN A C 1
ATOM 1375 O O . GLN A 1 172 ? 19.147 0.842 1.593 1.00 60.12 172 GLN A O 1
ATOM 1380 N N . LEU A 1 173 ? 20.379 -0.118 3.210 1.00 57.94 173 LEU A N 1
ATOM 1381 C CA . LEU A 1 173 ? 21.455 -0.544 2.314 1.00 57.94 173 LEU A CA 1
ATOM 1382 C C . LEU A 1 173 ? 20.895 -1.502 1.258 1.00 57.94 173 LEU A C 1
ATOM 1384 O O . LEU A 1 173 ? 20.410 -2.582 1.588 1.00 57.94 173 LEU A O 1
ATOM 1388 N N . LYS A 1 174 ? 20.994 -1.114 -0.017 1.00 63.72 174 LYS A N 1
ATOM 1389 C CA . LYS A 1 174 ? 20.629 -1.979 -1.139 1.00 63.72 174 LYS A CA 1
ATOM 1390 C C . LYS A 1 174 ? 21.600 -3.159 -1.177 1.00 63.72 174 LYS A C 1
ATOM 1392 O O . LYS A 1 174 ? 22.789 -2.970 -1.446 1.00 63.72 174 LYS A O 1
ATOM 1397 N N . ASN A 1 175 ? 21.107 -4.366 -0.910 1.00 69.25 175 ASN A N 1
ATOM 1398 C CA . ASN A 1 175 ? 21.912 -5.566 -1.097 1.00 69.25 175 ASN A CA 1
ATOM 1399 C C . ASN A 1 175 ? 22.089 -5.794 -2.607 1.00 69.25 175 ASN A C 1
ATOM 1401 O O . ASN A 1 175 ? 21.106 -5.830 -3.338 1.00 69.25 175 ASN A O 1
ATOM 1405 N N . SER A 1 176 ? 23.329 -5.897 -3.084 1.00 75.06 176 SER A N 1
ATOM 1406 C CA . SER A 1 176 ? 23.624 -6.106 -4.513 1.00 75.06 176 SER A CA 1
ATOM 1407 C C . SER A 1 176 ? 23.682 -7.587 -4.902 1.00 75.06 176 SER A C 1
ATOM 1409 O O . SER A 1 176 ? 24.155 -7.910 -5.989 1.00 75.06 176 SER A O 1
ATOM 1411 N N . ASP A 1 177 ? 23.243 -8.479 -4.012 1.00 76.88 177 ASP A N 1
ATOM 1412 C CA . ASP A 1 177 ? 23.138 -9.910 -4.279 1.00 76.88 177 ASP A CA 1
ATOM 1413 C C . ASP A 1 177 ? 22.238 -10.168 -5.505 1.00 76.88 177 ASP A C 1
ATOM 1415 O O . ASP A 1 177 ? 21.113 -9.653 -5.557 1.00 76.88 177 ASP A O 1
ATOM 1419 N N . PRO A 1 178 ? 22.719 -10.922 -6.513 1.00 72.88 178 PRO A N 1
ATOM 1420 C CA . PRO A 1 178 ? 21.913 -11.300 -7.664 1.00 72.88 178 PRO A CA 1
ATOM 1421 C C . PRO A 1 178 ? 20.833 -12.344 -7.342 1.00 72.88 178 PRO A C 1
ATOM 1423 O O . PRO A 1 178 ? 20.058 -12.671 -8.239 1.00 72.88 178 PRO A O 1
ATOM 1426 N N . ASP A 1 179 ? 20.781 -12.877 -6.116 1.00 81.38 179 ASP A N 1
ATOM 1427 C CA . ASP A 1 179 ? 19.743 -13.811 -5.692 1.00 81.38 179 ASP A CA 1
ATOM 1428 C C . ASP A 1 179 ? 18.332 -13.244 -5.962 1.00 81.38 179 ASP A C 1
ATOM 1430 O O . ASP A 1 179 ? 18.035 -12.103 -5.582 1.00 81.38 179 ASP A O 1
ATOM 1434 N N . PRO A 1 180 ? 17.442 -14.002 -6.625 1.00 76.19 180 PRO A N 1
ATOM 1435 C CA . PRO A 1 180 ? 16.172 -13.448 -7.070 1.00 76.19 180 PRO A CA 1
ATOM 1436 C C . PRO A 1 180 ? 15.199 -13.118 -5.928 1.00 76.19 180 PRO A C 1
ATOM 1438 O O . PRO A 1 180 ? 14.430 -12.158 -6.039 1.00 76.19 180 PRO A O 1
ATOM 1441 N N . ASP A 1 181 ? 15.256 -13.850 -4.810 1.00 79.69 181 ASP A N 1
ATOM 1442 C CA . ASP A 1 181 ? 14.472 -13.520 -3.619 1.00 79.69 181 ASP A CA 1
ATOM 1443 C C . ASP A 1 181 ? 15.014 -12.244 -2.961 1.00 79.69 181 ASP A C 1
ATOM 1445 O O . ASP A 1 181 ? 14.232 -11.383 -2.541 1.00 79.69 181 ASP A O 1
ATOM 1449 N N . VAL A 1 182 ? 16.339 -12.053 -2.951 1.00 82.00 182 VAL A N 1
ATOM 1450 C CA . VAL A 1 182 ? 16.959 -10.798 -2.496 1.00 82.00 182 VAL A CA 1
ATOM 1451 C C . VAL A 1 182 ? 16.570 -9.620 -3.395 1.00 82.00 182 VAL A C 1
ATOM 1453 O O . VAL A 1 182 ? 16.215 -8.557 -2.880 1.00 82.00 182 VAL A O 1
ATOM 1456 N N . GLN A 1 183 ? 16.559 -9.781 -4.721 1.00 79.25 183 GLN A N 1
ATOM 1457 C CA . GLN A 1 183 ? 16.118 -8.730 -5.650 1.00 79.25 183 GLN A CA 1
ATOM 1458 C C . GLN A 1 183 ? 14.645 -8.357 -5.448 1.00 79.25 183 GLN A C 1
ATOM 1460 O O . GLN A 1 183 ? 14.318 -7.171 -5.330 1.00 79.25 183 GLN A O 1
ATOM 1465 N N . LYS A 1 184 ? 13.766 -9.357 -5.317 1.00 82.75 184 LYS A N 1
ATOM 1466 C CA . LYS A 1 184 ? 12.351 -9.166 -4.968 1.00 82.75 184 LYS A CA 1
ATOM 1467 C C . LYS A 1 184 ? 12.196 -8.392 -3.661 1.00 82.75 184 LYS A C 1
ATOM 1469 O O . LYS A 1 184 ? 11.447 -7.413 -3.610 1.00 82.75 184 LYS A O 1
ATOM 1474 N N . MET A 1 185 ? 12.922 -8.791 -2.618 1.00 84.56 185 MET A N 1
ATOM 1475 C CA . MET A 1 185 ? 12.893 -8.099 -1.329 1.00 84.56 185 MET A CA 1
ATOM 1476 C C . MET A 1 185 ? 13.391 -6.660 -1.448 1.00 84.56 185 MET A C 1
ATOM 1478 O O . MET A 1 185 ? 12.732 -5.754 -0.947 1.00 84.56 185 MET A O 1
ATOM 1482 N N . ASN A 1 186 ? 14.484 -6.414 -2.171 1.00 84.69 186 ASN A N 1
ATOM 1483 C CA . ASN A 1 186 ? 14.989 -5.063 -2.416 1.00 84.69 186 ASN A CA 1
ATOM 1484 C C . ASN A 1 186 ? 13.969 -4.177 -3.151 1.00 84.69 186 ASN A C 1
ATOM 1486 O O . ASN A 1 186 ? 13.868 -2.986 -2.852 1.00 84.69 186 ASN A O 1
ATOM 1490 N N . ALA A 1 187 ? 13.227 -4.721 -4.118 1.00 85.81 187 ALA A N 1
ATOM 1491 C CA . ALA A 1 187 ? 12.199 -3.973 -4.839 1.00 85.81 187 ALA A CA 1
ATOM 1492 C C . ALA A 1 187 ? 10.993 -3.645 -3.948 1.00 85.81 187 ALA A C 1
ATOM 1494 O O . ALA A 1 187 ? 10.538 -2.500 -3.924 1.00 85.81 187 ALA A O 1
ATOM 1495 N N . LEU A 1 188 ? 10.520 -4.612 -3.157 1.00 89.56 188 LEU A N 1
ATOM 1496 C CA . LEU A 1 188 ? 9.442 -4.395 -2.186 1.00 89.56 188 LEU A CA 1
ATOM 1497 C C . LEU A 1 188 ? 9.846 -3.395 -1.098 1.00 89.56 188 LEU A C 1
ATOM 1499 O O . LEU A 1 188 ? 9.064 -2.500 -0.787 1.00 89.56 188 LEU A O 1
ATOM 1503 N N . LEU A 1 189 ? 11.070 -3.493 -0.569 1.00 87.69 189 LEU A N 1
ATOM 1504 C CA . LEU A 1 189 ? 11.619 -2.537 0.399 1.00 87.69 189 LEU A CA 1
ATOM 1505 C C . LEU A 1 189 ? 11.764 -1.138 -0.211 1.00 87.69 189 LEU A C 1
ATOM 1507 O O . LEU A 1 189 ? 11.458 -0.141 0.440 1.00 87.69 189 LEU A O 1
ATOM 1511 N N . SER A 1 190 ? 12.161 -1.049 -1.483 1.00 87.75 190 SER A N 1
ATOM 1512 C CA . SER A 1 190 ? 12.203 0.226 -2.200 1.00 87.75 190 SER A CA 1
ATOM 1513 C C . SER A 1 190 ? 10.817 0.861 -2.306 1.00 87.75 190 SER A C 1
ATOM 1515 O O . SER A 1 190 ? 10.686 2.047 -2.012 1.00 87.75 190 SER A O 1
ATOM 1517 N N . LEU A 1 191 ? 9.775 0.098 -2.653 1.00 91.12 191 LEU A N 1
ATOM 1518 C CA . LEU A 1 191 ? 8.402 0.612 -2.684 1.00 91.12 191 LEU A CA 1
ATOM 1519 C C . LEU A 1 191 ? 7.921 1.008 -1.283 1.00 91.12 191 LEU A C 1
ATOM 1521 O O . LEU A 1 191 ? 7.400 2.106 -1.104 1.00 91.12 191 LEU A O 1
ATOM 1525 N N . HIS A 1 192 ? 8.143 0.138 -0.298 1.00 90.31 192 HIS A N 1
ATOM 1526 C CA . HIS A 1 192 ? 7.804 0.342 1.110 1.00 90.31 192 HIS A CA 1
ATOM 1527 C C . HIS A 1 192 ? 8.309 1.691 1.644 1.00 90.31 192 HIS A C 1
ATOM 1529 O O . HIS A 1 192 ? 7.527 2.444 2.223 1.00 90.31 192 HIS A O 1
ATOM 1535 N N . ASN A 1 193 ? 9.571 2.043 1.376 1.00 88.38 193 ASN A N 1
ATOM 1536 C CA . ASN A 1 193 ? 10.186 3.287 1.866 1.00 88.38 193 ASN A CA 1
ATOM 1537 C C . ASN A 1 193 ? 9.560 4.563 1.267 1.00 88.38 193 ASN A C 1
ATOM 1539 O O . ASN A 1 193 ? 9.807 5.664 1.758 1.00 88.38 193 ASN A O 1
ATOM 1543 N N . HIS A 1 194 ? 8.752 4.428 0.212 1.00 89.44 194 HIS A N 1
ATOM 1544 C CA . HIS A 1 194 ? 8.061 5.535 -0.451 1.00 89.44 194 HIS A CA 1
ATOM 1545 C C . HIS A 1 194 ? 6.556 5.569 -0.154 1.00 89.44 194 HIS A C 1
ATOM 1547 O O . HIS A 1 194 ? 5.857 6.462 -0.644 1.00 89.44 194 HIS A O 1
ATOM 1553 N N . ILE A 1 195 ? 6.039 4.634 0.651 1.00 90.69 195 ILE A N 1
ATOM 1554 C CA . ILE A 1 195 ? 4.652 4.680 1.111 1.00 90.69 195 ILE A CA 1
ATOM 1555 C C . ILE A 1 195 ? 4.502 5.837 2.100 1.00 90.69 195 ILE A C 1
ATOM 1557 O O . ILE A 1 195 ? 5.134 5.874 3.149 1.00 90.69 195 ILE A O 1
ATOM 1561 N N . LEU A 1 196 ? 3.637 6.790 1.755 1.00 86.69 196 LEU A N 1
ATOM 1562 C CA . LEU A 1 196 ? 3.322 7.935 2.602 1.00 86.69 196 LEU A CA 1
ATOM 1563 C C . LEU A 1 196 ? 2.253 7.525 3.617 1.00 86.69 196 LEU A C 1
ATOM 1565 O O . LEU A 1 196 ? 1.077 7.421 3.262 1.00 86.69 196 LEU A O 1
ATOM 1569 N N . VAL A 1 197 ? 2.618 7.338 4.885 1.00 86.62 197 VAL A N 1
ATOM 1570 C CA . VAL A 1 197 ? 1.691 6.832 5.918 1.00 86.62 197 VAL A CA 1
ATOM 1571 C C . VAL A 1 197 ? 0.540 7.797 6.152 1.00 86.62 197 VAL A C 1
ATOM 1573 O O . VAL A 1 197 ? -0.592 7.378 6.397 1.00 86.62 197 VAL A O 1
ATOM 1576 N N . ARG A 1 198 ? 0.776 9.097 5.949 1.00 85.00 198 ARG A N 1
ATOM 1577 C CA . ARG A 1 198 ? -0.289 10.108 5.949 1.00 85.00 198 ARG A CA 1
ATOM 1578 C C . ARG A 1 198 ? -1.426 9.828 4.961 1.00 85.00 198 ARG A C 1
ATOM 1580 O O . ARG A 1 198 ? -2.554 10.227 5.219 1.00 85.00 198 ARG A O 1
ATOM 1587 N N . LYS A 1 199 ? -1.159 9.134 3.849 1.00 87.19 199 LYS A N 1
ATOM 1588 C CA . LYS A 1 199 ? -2.179 8.749 2.858 1.00 87.19 199 LYS A CA 1
ATOM 1589 C C . LYS A 1 199 ? -3.014 7.550 3.296 1.00 87.19 199 LYS A C 1
ATOM 1591 O O . LYS A 1 199 ? -4.041 7.278 2.688 1.00 87.19 199 LYS A O 1
ATOM 1596 N N . LEU A 1 200 ? -2.599 6.858 4.357 1.00 87.31 200 LEU A N 1
ATOM 1597 C CA . LEU A 1 200 ? -3.324 5.724 4.926 1.00 87.31 200 LEU A CA 1
ATOM 1598 C C . LEU A 1 200 ? -4.324 6.144 6.024 1.00 87.31 200 LEU A C 1
ATOM 1600 O O . LEU A 1 200 ? -5.112 5.317 6.484 1.00 87.31 200 LEU A O 1
ATOM 1604 N N . GLN A 1 201 ? -4.324 7.421 6.422 1.00 79.00 201 GLN A N 1
ATOM 1605 C CA . GLN A 1 201 ? -5.192 7.984 7.464 1.00 79.00 201 GLN A 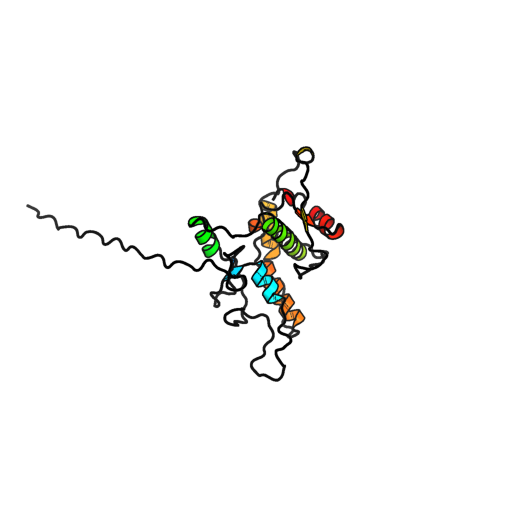CA 1
ATOM 1606 C C . GLN A 1 201 ? -6.669 8.037 7.054 1.00 79.00 201 GLN A C 1
ATOM 1608 O O . GLN A 1 201 ? -6.992 8.128 5.877 1.00 79.00 201 GLN A O 1
ATOM 1613 N N . GLY A 1 202 ? -7.575 8.022 8.029 1.00 71.06 202 GLY A N 1
ATOM 1614 C CA . GLY A 1 202 ? -9.014 8.259 7.886 1.00 71.06 202 GLY A CA 1
ATOM 1615 C C . GLY A 1 202 ? -9.863 7.007 7.675 1.00 71.06 202 GLY A C 1
ATOM 1616 O O . GLY A 1 202 ? -11.091 7.064 7.788 1.00 71.06 202 GLY A O 1
ATOM 1617 N N . HIS A 1 203 ? -9.230 5.867 7.398 1.00 76.44 203 HIS A N 1
ATOM 1618 C CA . HIS A 1 203 ? -9.896 4.666 6.890 1.00 76.44 203 HIS A CA 1
ATOM 1619 C C . HIS A 1 203 ? -9.797 3.463 7.841 1.00 76.44 203 HIS A C 1
ATOM 1621 O O . HIS A 1 203 ? -9.950 2.336 7.403 1.00 76.44 203 HIS A O 1
ATOM 1627 N N . LEU A 1 204 ? -9.520 3.646 9.138 1.00 86.69 204 LEU A N 1
ATOM 1628 C CA . LEU A 1 204 ? -9.175 2.512 10.023 1.00 86.69 204 LEU A CA 1
ATOM 1629 C C . LEU A 1 204 ? -10.158 2.251 11.176 1.00 86.69 204 LEU A C 1
ATOM 1631 O O . LEU A 1 204 ? -9.894 1.443 12.065 1.00 86.69 204 LEU A O 1
ATOM 1635 N N . LYS A 1 205 ? -11.324 2.902 11.170 1.00 83.12 205 LYS A N 1
ATOM 1636 C CA . LYS A 1 205 ? -12.235 2.929 12.330 1.00 83.12 205 LYS A CA 1
ATOM 1637 C C . LYS A 1 205 ? -12.831 1.570 12.710 1.00 83.12 205 LYS A C 1
ATOM 1639 O O . LYS A 1 205 ? -13.062 1.326 13.892 1.00 83.12 205 LYS A O 1
ATOM 1644 N N . ARG A 1 206 ? -13.132 0.713 11.730 1.00 85.12 206 ARG A N 1
ATOM 1645 C CA . ARG A 1 206 ? -13.896 -0.537 11.936 1.00 85.12 206 ARG A CA 1
ATOM 1646 C C . ARG A 1 206 ? -13.099 -1.791 11.600 1.00 85.12 206 ARG A C 1
ATOM 1648 O O . ARG A 1 206 ? -13.636 -2.890 11.671 1.00 85.12 206 ARG A O 1
ATOM 1655 N N . VAL A 1 207 ? -11.832 -1.644 11.236 1.00 91.12 207 VAL A N 1
ATOM 1656 C CA . VAL A 1 207 ? -10.996 -2.745 10.759 1.00 91.12 207 VAL A CA 1
ATOM 1657 C C . VAL A 1 207 ? -9.997 -3.163 11.833 1.00 91.12 207 VAL A C 1
ATOM 1659 O O . VAL A 1 207 ? -9.528 -2.340 12.620 1.00 91.12 207 VAL A O 1
ATOM 1662 N N . ARG A 1 208 ? -9.707 -4.462 11.892 1.00 92.94 208 ARG A N 1
ATOM 1663 C CA . ARG A 1 208 ? -8.635 -5.050 12.702 1.00 92.94 208 ARG A CA 1
ATOM 1664 C C . ARG A 1 208 ? -8.106 -6.318 12.037 1.00 92.94 208 ARG A C 1
ATOM 1666 O O . ARG A 1 208 ? -8.828 -6.951 11.260 1.00 92.94 208 ARG A O 1
ATOM 1673 N N . PHE A 1 209 ? -6.890 -6.733 12.368 1.00 94.31 209 PHE A N 1
ATOM 1674 C CA . PHE A 1 209 ? -6.395 -8.049 11.978 1.00 94.31 209 PHE A CA 1
ATOM 1675 C C . PHE A 1 209 ? -7.171 -9.158 12.695 1.00 94.31 209 PHE A C 1
ATOM 1677 O O . PHE A 1 209 ? -7.573 -9.032 13.853 1.00 94.31 209 PHE A O 1
ATOM 1684 N N . ALA A 1 210 ? -7.403 -10.262 11.985 1.00 94.56 210 ALA A N 1
ATOM 1685 C CA . ALA A 1 210 ? -7.986 -11.472 12.554 1.00 94.56 210 ALA A CA 1
ATOM 1686 C C . ALA A 1 210 ? -6.992 -12.202 13.472 1.00 94.56 210 ALA A C 1
ATOM 1688 O O . ALA A 1 210 ? -7.413 -12.875 14.410 1.00 94.56 210 ALA A O 1
ATOM 1689 N N . ALA A 1 211 ? -5.693 -12.081 13.180 1.00 93.88 211 ALA A N 1
ATOM 1690 C CA . ALA A 1 211 ? -4.606 -12.646 13.967 1.00 93.88 211 ALA A CA 1
ATOM 1691 C C . ALA A 1 211 ? -4.364 -11.794 15.231 1.00 93.88 211 ALA A C 1
ATOM 1693 O O . ALA A 1 211 ? -4.006 -10.620 15.093 1.00 93.88 211 ALA A O 1
ATOM 1694 N N . PRO A 1 212 ? -4.557 -12.344 16.448 1.00 92.31 212 PRO A N 1
ATOM 1695 C CA . PRO A 1 212 ? -4.389 -11.590 17.690 1.00 92.31 212 PRO A CA 1
ATOM 1696 C C . PRO A 1 212 ? -2.979 -11.034 17.884 1.00 92.31 212 PRO A C 1
ATOM 1698 O O . PRO A 1 212 ? -2.835 -9.933 18.404 1.00 92.31 212 PRO A O 1
ATOM 1701 N N . GLU A 1 213 ? -1.953 -11.765 17.448 1.00 92.00 213 GLU A N 1
ATOM 1702 C CA . GLU A 1 213 ? -0.550 -11.377 17.600 1.00 92.00 213 GLU A CA 1
ATOM 1703 C C . GLU A 1 213 ? -0.242 -10.121 16.778 1.00 92.00 213 GLU A C 1
ATOM 1705 O O . GLU A 1 213 ? 0.222 -9.127 17.329 1.00 92.00 213 GLU A O 1
ATOM 1710 N N . MET A 1 214 ? -0.615 -10.118 15.492 1.00 92.69 214 MET A N 1
ATOM 1711 C CA . MET A 1 214 ? -0.472 -8.936 14.631 1.00 92.69 214 MET A CA 1
ATOM 1712 C C . MET A 1 214 ? -1.315 -7.762 15.128 1.00 92.69 214 MET A C 1
ATOM 1714 O O . MET A 1 214 ? -0.872 -6.616 15.100 1.00 92.69 214 MET A O 1
ATOM 1718 N N . GLN A 1 215 ? -2.545 -8.030 15.582 1.00 93.31 215 GLN A N 1
ATOM 1719 C CA . GLN A 1 215 ? -3.408 -6.968 16.090 1.00 93.31 215 GLN A CA 1
ATOM 1720 C C . GLN A 1 215 ? -2.822 -6.324 17.352 1.00 93.31 215 GLN A C 1
ATOM 1722 O O . GLN A 1 215 ? -2.836 -5.099 17.465 1.00 93.31 215 GLN A O 1
ATOM 1727 N N . GLY A 1 216 ? -2.302 -7.137 18.276 1.00 90.88 216 GLY A N 1
ATOM 1728 C CA . GLY A 1 216 ? -1.663 -6.662 19.501 1.00 90.88 216 GLY A CA 1
ATOM 1729 C C . GLY A 1 216 ? -0.388 -5.873 19.219 1.00 90.88 216 GLY A C 1
ATOM 1730 O O . GLY A 1 216 ? -0.173 -4.826 19.823 1.00 90.88 216 GLY A O 1
ATOM 1731 N N . GLU A 1 217 ? 0.419 -6.320 18.259 1.00 92.62 217 GLU A N 1
ATOM 1732 C CA . GLU A 1 217 ? 1.634 -5.619 17.846 1.00 92.62 217 GLU A CA 1
ATOM 1733 C C . GLU A 1 217 ? 1.338 -4.255 17.201 1.00 92.62 217 GLU A C 1
ATOM 1735 O O . GLU A 1 217 ? 1.979 -3.258 17.543 1.00 92.62 217 GLU A O 1
ATOM 1740 N N . LEU A 1 218 ? 0.319 -4.180 16.332 1.00 90.94 218 LEU A N 1
ATOM 1741 C CA . LEU A 1 218 ? -0.147 -2.913 15.761 1.00 90.94 218 LEU A CA 1
ATOM 1742 C C . LEU A 1 218 ? -0.594 -1.933 16.853 1.00 90.94 218 LEU A C 1
ATOM 1744 O O . LEU A 1 218 ? -0.239 -0.759 16.815 1.00 90.94 218 LEU A O 1
ATOM 1748 N N . GLU A 1 219 ? -1.381 -2.400 17.824 1.00 90.38 219 GLU A N 1
ATOM 1749 C CA . GLU A 1 219 ? -1.900 -1.556 18.908 1.00 90.38 219 GLU A CA 1
ATOM 1750 C C . GLU A 1 219 ? -0.814 -1.112 19.894 1.00 90.38 219 GLU A C 1
ATOM 1752 O O . GLU A 1 219 ? -0.896 -0.007 20.441 1.00 90.38 219 GLU A O 1
ATOM 1757 N N . PHE A 1 220 ? 0.213 -1.941 20.092 1.00 89.69 220 PHE A N 1
ATOM 1758 C CA . PHE A 1 220 ? 1.369 -1.612 20.917 1.00 89.69 220 PHE A CA 1
ATOM 1759 C C . PHE A 1 220 ? 2.227 -0.510 20.283 1.00 89.69 220 PHE A C 1
ATOM 1761 O O . PHE A 1 220 ? 2.544 0.476 20.945 1.00 89.69 220 PHE A O 1
ATOM 1768 N N . ASN A 1 221 ? 2.565 -0.647 18.998 1.00 87.38 221 ASN A N 1
ATOM 1769 C CA . ASN A 1 221 ? 3.459 0.286 18.307 1.00 87.38 221 ASN A CA 1
ATOM 1770 C C . ASN A 1 221 ? 2.742 1.547 17.798 1.00 87.38 221 ASN A C 1
ATOM 1772 O O . ASN A 1 221 ? 3.324 2.630 17.760 1.00 87.38 221 ASN A O 1
ATOM 1776 N N . ILE A 1 222 ? 1.471 1.418 17.407 1.00 86.69 222 ILE A N 1
ATOM 1777 C CA . ILE A 1 222 ? 0.639 2.501 16.867 1.00 86.69 222 ILE A CA 1
ATOM 1778 C C . ILE A 1 222 ? -0.679 2.534 17.642 1.00 86.69 222 ILE A C 1
ATOM 1780 O O . ILE A 1 222 ? -1.775 2.268 17.134 1.00 86.69 222 ILE A O 1
ATOM 1784 N N . SER A 1 223 ? -0.568 2.863 18.927 1.00 82.69 223 SER A N 1
ATOM 1785 C CA . SER A 1 223 ? -1.730 3.025 19.797 1.00 82.69 223 SER A CA 1
ATOM 1786 C C . SER A 1 223 ? -2.704 4.035 19.203 1.00 82.69 223 SER A C 1
ATOM 1788 O O . SER A 1 223 ? -2.308 5.121 18.796 1.00 82.69 223 SER A O 1
ATOM 1790 N N . ASN A 1 224 ? -3.992 3.691 19.192 1.00 82.06 224 ASN A N 1
ATOM 1791 C CA . ASN A 1 224 ? -5.063 4.481 18.579 1.00 82.06 224 ASN A CA 1
ATOM 1792 C C . ASN A 1 224 ? -5.034 4.585 17.045 1.00 82.06 224 ASN A C 1
ATOM 1794 O O . ASN A 1 224 ? -5.662 5.498 16.514 1.00 82.06 224 ASN A O 1
ATOM 1798 N N . TYR A 1 225 ? -4.400 3.651 16.318 1.00 85.12 225 TYR A N 1
ATOM 1799 C CA . TYR A 1 225 ? -4.425 3.631 14.842 1.00 85.12 225 TYR A CA 1
ATOM 1800 C C . TYR A 1 225 ? -5.839 3.784 14.246 1.00 85.12 225 TYR A C 1
ATOM 1802 O O . TYR A 1 225 ? -6.015 4.369 13.188 1.00 85.12 225 TYR A O 1
ATOM 1810 N N . TYR A 1 226 ? -6.873 3.294 14.936 1.00 82.31 226 TYR A N 1
ATOM 1811 C CA . TYR A 1 226 ? -8.273 3.388 14.510 1.00 82.31 226 TYR A CA 1
ATOM 1812 C C . TYR A 1 226 ? -8.826 4.826 14.508 1.00 82.31 226 TYR A C 1
ATOM 1814 O O . TYR A 1 226 ? -9.893 5.074 13.945 1.00 82.31 226 TYR A O 1
ATOM 1822 N N . LYS A 1 227 ? -8.137 5.760 15.178 1.00 77.25 227 LYS A N 1
ATOM 1823 C CA . LYS A 1 227 ? -8.435 7.199 15.178 1.00 77.25 227 LYS A CA 1
ATOM 1824 C C . LYS A 1 227 ? -7.704 7.956 14.071 1.00 77.25 227 LYS A C 1
ATOM 1826 O O . LYS A 1 227 ? -7.926 9.162 13.968 1.00 77.25 227 LYS A O 1
ATOM 1831 N N . TRP A 1 228 ? -6.832 7.294 13.306 1.00 74.31 228 TRP A N 1
ATOM 1832 C CA . TRP A 1 228 ? -6.266 7.882 12.097 1.00 74.31 228 TRP A CA 1
ATOM 1833 C C . TRP A 1 228 ? -7.333 8.178 11.071 1.00 74.31 228 TRP A C 1
ATOM 1835 O O . TRP A 1 228 ? -8.247 7.348 10.858 1.00 74.31 228 TRP A O 1
#

Organism: NCBI:txid73230

InterPro domains:
  IPR001841 Zinc finger, RING-type [PS50089] (24-78)
  IPR013083 Zinc finger, RING/FYVE/PHD-type [G3DSA:3.30.40.10] (10-111)
  IPR017907 Zinc finger, RING-type, conserved site [PS00518] (41-50)

Secondary structure (DSSP, 8-state):
------PPP---------PPP-B-TTTSSB-SSEEE--SS---EEEHHHHHHHHH---TT--TTSTT---S-S-TTT-------EE-HHHHHHHHHTT------HHHHHHHHHHHHHHHHHHH-TTS-----TTSGGG-EEE----GGG-TTSPPPPHHHHHHHHHHHTS---------HHHHHHHHHHHHHTT--GGGGTT--SSEEESSHHHHHHHHHHSTTGGG-

Foldseek 3Di:
DDDDDDDDPPPPPPPPPPDDDQAAPQVRWGEDQWKAFDPVGRHIHHLVSLLVQLVDWPPVQDPPDPPSQTRCADPPPRHNDGQMAGPPVSVVVCVVVVNDTPDDLVVLQLVLVLLLLQLLCLQDVVDDRDSDCPDLQSDKDFAQDDPVPPVPDDADDPVVLVVSLVSLLPDDDQDPDSPNVSSSVSSSSSSSSNDRNVSSPDRHQGMAGPHPVSRVVCCVRPPPSNSD

Sequence (228 aa):
MAIPAASEPAAAMVQEASEKNTTCAVCIRLFYLPFRWGKECPHTFCLECLWQSLQTYDLDCLPNQPSCDPITACPLCRSAEYEFKFDEEMEQYMLINGIDSERSREDYEALHIRFLYICMCGVFSDSIMIIELSHRFNRVVFADRDPAHFSNDAPISPKFLAEFDAQLQTAQLKNSDPDPDVQKMNALLSLHNHILVRKLQGHLKRVRFAAPEMQGELEFNISNYYKW

R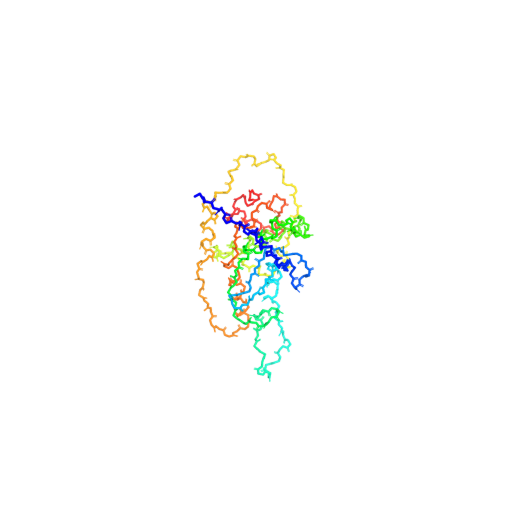adius of gyration: 22.25 Å; chains: 1; bounding box: 42×84×59 Å